Protein AF-A0A7V6ZNG4-F1 (afdb_monomer)

Foldseek 3Di:
DLVLLVVLLVLCVVLQFQDQAKKKWAQDPVGIWIAGSVSDTDDDCLCVQEPARIKMFTAHPLQLVQLQVQAWQAALDLLCLQLPAGTAHEDEPDRDHAWHRDRNGHTMHGDNGSVSNSSSSSVVSVSSVCVVCCVVVHDRDGDDNVSSVVSNVCSVPPVRVVVNVVVVVVVVVVVVVD

Mean predicted aligned error: 5.8 Å

pLDDT: mean 89.31, std 10.24, range [47.84, 98.44]

Sequence (178 aa):
MRSMVEEILKALKNANLLTEGTLVMIKGGFGKEVFNFAGEKVESNLFARIAAPFALFTSGKYSSEYCKMGRAAHAANDDAAMMFGSKVKCLKGKAPKTSCLLFNEGFLVVGRFPGELVAAAILLEKMCKAEILSKKIGKIRRLPAFLCAIERLAYLKIYSKKEKENYDQGRRVAEADN

Radius of gyration: 16.29 Å; Cα contacts (8 Å, |Δi|>4): 311; chains: 1; bounding box: 35×31×54 Å

Structure (mmCIF, N/CA/C/O backbone):
data_AF-A0A7V6ZNG4-F1
#
_entry.id   AF-A0A7V6ZNG4-F1
#
loop_
_atom_site.group_PDB
_atom_site.id
_atom_site.type_symbol
_atom_site.label_atom_id
_atom_site.label_alt_id
_atom_site.label_comp_id
_atom_site.label_asym_id
_atom_site.label_entity_id
_atom_site.label_seq_id
_atom_site.pdbx_PDB_ins_code
_atom_site.Cartn_x
_atom_site.Cartn_y
_atom_site.Cartn_z
_atom_site.occupancy
_atom_site.B_iso_or_equiv
_atom_site.auth_seq_id
_atom_site.auth_comp_id
_atom_site.auth_asym_id
_atom_site.auth_atom_id
_atom_site.pdbx_PDB_model_num
ATOM 1 N N . MET A 1 1 ? -0.229 8.365 20.273 1.00 68.69 1 MET A N 1
ATOM 2 C CA . MET A 1 1 ? -0.863 7.843 19.032 1.00 68.69 1 MET A CA 1
ATOM 3 C C . MET A 1 1 ? -1.367 8.950 18.113 1.00 68.69 1 MET A C 1
ATOM 5 O O . MET A 1 1 ? -1.012 8.911 16.947 1.00 68.69 1 MET A O 1
ATOM 9 N N . ARG A 1 2 ? -2.112 9.950 18.608 1.00 71.38 2 ARG A N 1
ATOM 10 C CA . ARG A 1 2 ? -2.637 11.056 17.781 1.00 71.38 2 ARG A CA 1
ATOM 11 C C . ARG A 1 2 ? -1.553 11.823 17.000 1.00 71.38 2 ARG A C 1
ATOM 13 O O . ARG A 1 2 ? -1.632 11.892 15.782 1.00 71.38 2 ARG A O 1
ATOM 20 N N . SER A 1 3 ? -0.478 12.236 17.677 1.00 83.00 3 SER A N 1
ATOM 21 C CA . SER A 1 3 ? 0.684 12.894 17.046 1.00 83.00 3 SER A CA 1
ATOM 22 C C . SER A 1 3 ? 1.330 12.056 15.922 1.00 83.00 3 SER A C 1
ATOM 24 O O . SER A 1 3 ? 1.665 12.580 14.868 1.00 83.00 3 SER A O 1
ATOM 26 N N . MET A 1 4 ? 1.413 10.731 16.081 1.00 89.00 4 MET A N 1
ATOM 27 C CA . MET A 1 4 ? 1.972 9.837 15.058 1.00 89.00 4 MET A CA 1
ATOM 28 C C . MET A 1 4 ? 1.091 9.738 13.805 1.00 89.00 4 MET A C 1
ATOM 30 O O . MET A 1 4 ? 1.602 9.681 12.688 1.00 89.00 4 MET A O 1
ATOM 34 N N . VAL A 1 5 ? -0.235 9.696 13.975 1.00 93.12 5 VAL A N 1
ATOM 35 C CA . VAL A 1 5 ? -1.172 9.704 12.841 1.00 93.12 5 VAL A CA 1
ATOM 36 C C . VAL A 1 5 ? -1.025 11.014 12.070 1.00 93.12 5 VAL A C 1
ATOM 38 O O . VAL A 1 5 ? -0.899 10.986 10.850 1.00 93.12 5 VAL A O 1
ATOM 41 N N . GLU A 1 6 ? -0.961 12.146 12.769 1.00 93.75 6 GLU A N 1
ATOM 42 C CA . GLU A 1 6 ? -0.774 13.466 12.155 1.00 93.75 6 GLU A CA 1
ATOM 43 C C . GLU A 1 6 ? 0.526 13.554 11.344 1.00 93.75 6 GLU A C 1
ATOM 45 O O . GLU A 1 6 ? 0.518 14.072 10.226 1.00 93.75 6 GLU A O 1
ATOM 50 N N . GLU A 1 7 ? 1.629 12.987 11.842 1.00 94.50 7 GLU A N 1
ATOM 51 C CA . GLU A 1 7 ? 2.893 12.906 11.100 1.00 94.50 7 GLU A CA 1
ATOM 52 C C . GLU A 1 7 ? 2.771 12.079 9.815 1.00 94.50 7 GLU A C 1
ATOM 54 O O . GLU A 1 7 ? 3.223 12.521 8.754 1.00 94.50 7 GLU A O 1
ATOM 59 N N . ILE A 1 8 ? 2.124 10.908 9.882 1.00 96.56 8 ILE A N 1
ATOM 60 C CA . ILE A 1 8 ? 1.863 10.068 8.703 1.00 96.56 8 ILE A CA 1
ATOM 61 C C . ILE A 1 8 ? 1.029 10.850 7.685 1.00 96.56 8 ILE A C 1
ATOM 63 O O . ILE A 1 8 ? 1.401 10.926 6.513 1.00 96.56 8 ILE A O 1
ATOM 67 N N . LEU A 1 9 ? -0.073 11.466 8.118 1.00 97.25 9 LEU A N 1
ATOM 68 C CA . LEU A 1 9 ? -0.968 12.222 7.238 1.00 97.25 9 LEU A CA 1
ATOM 69 C C . LEU A 1 9 ? -0.256 13.427 6.610 1.00 97.25 9 LEU A C 1
ATOM 71 O O . LEU A 1 9 ? -0.382 13.657 5.404 1.00 97.25 9 LEU A O 1
ATOM 75 N N . LYS A 1 10 ? 0.561 14.155 7.380 1.00 97.12 10 LYS A N 1
ATOM 76 C CA . LYS A 1 10 ? 1.389 15.261 6.877 1.00 97.12 10 LYS A CA 1
ATOM 77 C C . LYS A 1 10 ? 2.386 14.781 5.824 1.00 97.12 10 LYS A C 1
ATOM 79 O O . LYS A 1 10 ? 2.520 15.412 4.774 1.00 97.12 10 LYS A O 1
ATOM 84 N N . ALA A 1 11 ? 3.057 13.656 6.062 1.00 96.94 11 ALA A N 1
ATOM 85 C CA . ALA A 1 11 ? 4.005 13.093 5.108 1.00 96.94 11 ALA A CA 1
ATOM 86 C C . ALA A 1 11 ? 3.313 12.632 3.811 1.00 96.94 11 ALA A C 1
ATOM 88 O O . ALA A 1 11 ? 3.813 12.897 2.716 1.00 96.94 11 ALA A O 1
ATOM 89 N N . LEU A 1 12 ? 2.129 12.020 3.914 1.00 97.06 12 LEU A N 1
ATOM 90 C CA . LEU A 1 12 ? 1.313 11.650 2.754 1.00 97.06 12 LEU A CA 1
ATOM 91 C C . LEU A 1 12 ? 0.835 12.872 1.972 1.00 97.06 12 LEU A C 1
ATOM 93 O O . LEU A 1 12 ? 0.873 12.854 0.742 1.00 97.06 12 LEU A O 1
ATOM 97 N N . LYS A 1 13 ? 0.440 13.948 2.659 1.00 97.19 13 LYS A N 1
ATOM 98 C CA . LYS A 1 13 ? 0.066 15.216 2.021 1.00 97.19 13 LYS A CA 1
ATOM 99 C C . LYS A 1 13 ? 1.227 15.778 1.203 1.00 97.19 13 LYS A C 1
ATOM 101 O O . LYS A 1 13 ? 1.049 16.072 0.026 1.00 97.19 13 LYS A O 1
ATOM 106 N N . ASN A 1 14 ? 2.425 15.833 1.785 1.00 96.62 14 ASN A N 1
ATOM 107 C CA . ASN A 1 14 ? 3.634 16.300 1.095 1.00 96.62 14 ASN A CA 1
ATOM 108 C C . ASN A 1 14 ? 4.000 15.422 -0.114 1.00 96.62 14 ASN A C 1
ATOM 110 O O . ASN A 1 14 ? 4.546 15.910 -1.101 1.00 96.62 14 ASN A O 1
ATOM 114 N N . ALA A 1 15 ? 3.678 14.130 -0.054 1.00 94.25 15 ALA A N 1
ATOM 115 C CA . ALA A 1 15 ? 3.876 13.189 -1.149 1.00 94.25 15 ALA A CA 1
ATOM 116 C C . ALA A 1 15 ? 2.748 13.190 -2.202 1.00 94.25 15 ALA A C 1
ATOM 118 O O . ALA A 1 15 ? 2.834 12.424 -3.162 1.00 94.25 15 ALA A O 1
ATOM 119 N N . ASN A 1 16 ? 1.709 14.023 -2.054 1.00 96.25 16 ASN A N 1
ATOM 120 C CA . ASN A 1 16 ? 0.485 14.003 -2.871 1.00 96.25 16 ASN A CA 1
ATOM 121 C C . ASN A 1 16 ? -0.229 12.636 -2.866 1.00 96.25 16 ASN A C 1
ATOM 123 O O . ASN A 1 16 ? -0.728 12.171 -3.891 1.00 96.25 16 ASN A O 1
ATOM 127 N N . LEU A 1 17 ? -0.242 11.980 -1.704 1.00 97.31 17 LEU A N 1
ATOM 128 C CA . LEU A 1 17 ? -0.859 10.672 -1.462 1.00 97.31 17 LEU A CA 1
ATOM 129 C C . LEU A 1 17 ? -1.937 10.698 -0.373 1.00 97.31 17 LEU A C 1
ATOM 131 O O . LEU A 1 17 ? -2.471 9.645 -0.028 1.00 97.31 17 LEU A O 1
ATOM 135 N N . LEU A 1 18 ? -2.249 11.870 0.182 1.00 97.50 18 LEU A N 1
ATOM 136 C CA . LEU A 1 18 ? -3.379 12.046 1.088 1.00 97.50 18 LEU A CA 1
ATOM 137 C C . LEU A 1 18 ? -4.641 12.347 0.270 1.00 97.50 18 LEU A C 1
ATOM 139 O O . LEU A 1 18 ? -4.690 13.346 -0.443 1.00 97.50 18 LEU A O 1
ATOM 143 N N . THR A 1 19 ? -5.645 11.484 0.382 1.00 96.50 19 THR A N 1
ATOM 144 C CA . THR A 1 19 ? -6.940 11.590 -0.310 1.00 96.50 19 THR A CA 1
ATOM 145 C C . THR A 1 19 ? -8.081 11.382 0.676 1.00 96.50 19 THR A C 1
ATOM 147 O O . THR A 1 19 ? -7.860 10.834 1.750 1.00 96.50 19 THR A O 1
ATOM 150 N N . GLU A 1 20 ? -9.309 11.754 0.314 1.00 95.31 20 GLU A N 1
ATOM 151 C CA . GLU A 1 20 ? -10.486 11.539 1.175 1.00 95.31 20 GLU A CA 1
ATOM 152 C C . GLU A 1 20 ? -10.718 10.055 1.512 1.00 95.31 20 GLU A C 1
ATOM 154 O O . GLU A 1 20 ? -11.185 9.719 2.595 1.00 95.31 20 GLU A O 1
ATOM 159 N N . GLY A 1 21 ? -10.324 9.143 0.616 1.00 95.75 21 GLY A N 1
ATOM 160 C CA . GLY A 1 21 ? -10.384 7.699 0.856 1.00 95.75 21 GLY A CA 1
ATOM 161 C C . GLY A 1 21 ? -9.235 7.145 1.706 1.00 95.75 21 GLY A C 1
ATOM 162 O O . GLY A 1 21 ? -9.178 5.936 1.923 1.00 95.75 21 GLY A O 1
ATOM 163 N N . THR A 1 22 ? -8.287 7.975 2.153 1.00 98.12 22 THR A N 1
ATOM 164 C CA . THR A 1 22 ? -7.116 7.507 2.899 1.00 98.12 22 THR A CA 1
ATOM 165 C C . THR A 1 22 ? -7.510 6.968 4.273 1.00 98.12 22 THR A C 1
ATOM 167 O O . THR A 1 22 ? -8.181 7.642 5.052 1.00 98.12 22 THR A O 1
ATOM 170 N N . LEU A 1 23 ? -7.021 5.766 4.591 1.00 98.31 23 LEU A N 1
ATOM 171 C CA . LEU A 1 23 ? -7.177 5.131 5.897 1.00 98.31 23 LEU A CA 1
ATOM 172 C C . LEU A 1 23 ? -5.822 4.673 6.437 1.00 98.31 23 LEU A C 1
ATOM 174 O O . LEU A 1 23 ? -5.084 3.966 5.749 1.00 98.31 23 LEU A O 1
ATOM 178 N N . VAL A 1 24 ? -5.523 5.006 7.688 1.00 98.12 24 VAL A N 1
ATOM 179 C CA . VAL A 1 24 ? -4.314 4.577 8.402 1.00 98.12 24 VAL A CA 1
ATOM 180 C C . VAL A 1 24 ? -4.711 3.606 9.504 1.00 98.12 24 VAL A C 1
ATOM 182 O O . VAL A 1 24 ? -5.533 3.938 10.348 1.00 98.12 24 VAL A O 1
ATOM 185 N N . MET A 1 25 ? -4.116 2.418 9.524 1.00 97.31 25 MET A N 1
ATOM 186 C CA . MET A 1 25 ? -4.276 1.438 10.595 1.00 97.31 25 MET A CA 1
ATOM 187 C C . MET A 1 25 ? -3.030 1.394 11.470 1.00 97.31 25 MET A C 1
ATOM 189 O O . MET A 1 25 ? -1.915 1.248 10.962 1.00 97.31 25 MET A O 1
ATOM 193 N N . ILE A 1 26 ? -3.244 1.458 12.781 1.00 95.88 26 ILE A N 1
ATOM 194 C CA . ILE A 1 26 ? -2.223 1.267 13.809 1.00 95.88 26 ILE A CA 1
ATOM 195 C C . ILE A 1 26 ? -2.662 0.108 14.703 1.00 95.88 26 ILE A C 1
ATOM 197 O O . ILE A 1 26 ? -3.775 0.087 15.230 1.00 95.88 26 ILE A O 1
ATOM 201 N N . LYS A 1 27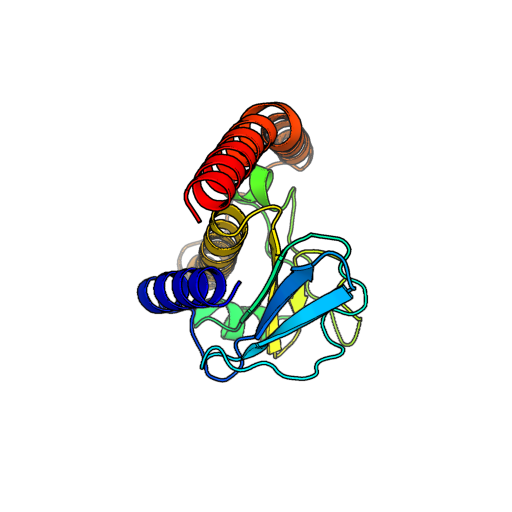 ? -1.781 -0.870 14.892 1.00 92.88 27 LYS A N 1
ATOM 202 C CA . LYS A 1 27 ? -1.972 -1.967 15.837 1.00 92.88 27 LYS A CA 1
ATOM 203 C C . LYS A 1 27 ? -1.396 -1.567 17.196 1.00 92.88 27 LYS A C 1
ATOM 205 O O . LYS A 1 27 ? -0.182 -1.433 17.341 1.00 92.88 27 LYS A O 1
ATOM 210 N N . GLY A 1 28 ? -2.270 -1.400 18.182 1.00 83.19 28 GLY A N 1
ATOM 211 C CA . GLY A 1 28 ? -1.915 -1.182 19.584 1.00 83.19 28 GLY A CA 1
ATOM 212 C C . GLY A 1 28 ? -1.994 -2.468 20.415 1.00 83.19 28 GLY A C 1
ATOM 213 O O . GLY A 1 28 ? -2.226 -3.557 19.887 1.00 83.19 28 GLY A O 1
ATOM 214 N N . GLY A 1 29 ? -1.834 -2.336 21.736 1.00 74.44 29 GLY A N 1
ATOM 215 C CA . GLY A 1 29 ? -1.924 -3.461 22.680 1.00 74.44 29 GLY A CA 1
ATOM 216 C C . GLY A 1 29 ? -3.314 -4.109 22.760 1.00 74.44 29 GLY A C 1
ATOM 217 O O . GLY A 1 29 ? -3.412 -5.304 23.009 1.00 74.44 29 GLY A O 1
ATOM 218 N N . PHE A 1 30 ? -4.375 -3.346 22.476 1.00 74.81 30 PHE A N 1
ATOM 219 C CA . PHE A 1 30 ? -5.773 -3.784 22.609 1.00 74.81 30 PHE A CA 1
ATOM 220 C C . PHE A 1 30 ? -6.478 -4.063 21.272 1.00 74.81 30 PHE A C 1
ATOM 222 O O . PHE A 1 30 ? -7.680 -4.306 21.250 1.00 74.81 30 PHE A O 1
ATOM 229 N N . GLY A 1 31 ? -5.760 -4.030 20.142 1.00 87.25 31 GLY A N 1
ATOM 230 C CA . GLY A 1 31 ? -6.348 -4.288 18.826 1.00 87.25 31 GLY A CA 1
ATOM 231 C C . GLY A 1 31 ? -5.834 -3.361 17.731 1.00 87.25 31 GLY A C 1
ATOM 232 O O . GLY A 1 31 ? -4.702 -2.880 17.780 1.00 87.25 31 GLY A O 1
ATOM 233 N N . LYS A 1 32 ? -6.661 -3.151 16.706 1.00 93.94 32 LYS A N 1
ATOM 234 C CA . LYS A 1 32 ? -6.364 -2.272 15.569 1.00 93.94 32 LYS A CA 1
ATOM 235 C C . LYS A 1 32 ? -7.241 -1.038 15.649 1.00 93.94 32 LYS A C 1
ATOM 237 O O . LYS A 1 32 ? -8.454 -1.158 15.782 1.00 93.94 32 LYS A O 1
ATOM 242 N N . GLU A 1 33 ? -6.625 0.120 15.511 1.00 95.69 33 GLU A N 1
ATOM 243 C CA . GLU A 1 33 ? -7.313 1.395 15.379 1.00 95.69 33 GLU A CA 1
ATOM 244 C C . GLU A 1 33 ? -7.133 1.900 13.953 1.00 95.69 33 GLU A C 1
ATOM 246 O O . GLU A 1 33 ? -6.049 1.768 13.380 1.00 95.69 33 GLU A O 1
ATOM 251 N N . VAL A 1 34 ? -8.203 2.437 13.371 1.00 97.12 34 VAL A N 1
ATOM 252 C CA . VAL A 1 34 ? -8.201 2.968 12.008 1.00 97.12 34 VAL A CA 1
ATOM 253 C C . VAL A 1 34 ? -8.555 4.444 12.062 1.00 97.12 34 VAL A C 1
ATOM 255 O O . VAL A 1 34 ? -9.482 4.831 12.768 1.00 97.12 34 VAL A O 1
ATOM 258 N N . PHE A 1 35 ? -7.811 5.251 11.316 1.00 97.69 35 PHE A N 1
ATOM 259 C CA . PHE A 1 35 ? -7.975 6.695 11.231 1.00 97.69 35 PHE A CA 1
ATOM 260 C C . PHE A 1 35 ? -8.214 7.110 9.781 1.00 97.69 35 PHE A C 1
ATOM 262 O O . PHE A 1 35 ? -7.584 6.557 8.876 1.00 97.69 35 PHE A O 1
ATOM 269 N N . ASN A 1 36 ? -9.116 8.062 9.557 1.00 97.81 36 ASN A N 1
ATOM 270 C CA . ASN A 1 36 ? -9.375 8.633 8.236 1.00 97.81 36 ASN A CA 1
ATOM 271 C C . ASN A 1 36 ? -8.346 9.722 7.870 1.00 97.81 36 ASN A C 1
ATOM 273 O O . ASN A 1 36 ? -7.424 10.031 8.630 1.00 97.81 36 ASN A O 1
ATOM 277 N N . PHE A 1 37 ? -8.515 10.328 6.696 1.00 96.69 37 PHE A N 1
ATOM 278 C CA . PHE A 1 37 ? -7.661 11.406 6.191 1.00 96.69 37 PHE A CA 1
ATOM 279 C C . PHE A 1 37 ? -7.651 12.678 7.060 1.00 96.69 37 PHE A C 1
ATOM 281 O O . PHE A 1 37 ? -6.711 13.466 6.957 1.00 96.69 37 PHE A O 1
ATOM 288 N N . ALA A 1 38 ? -8.671 12.874 7.904 1.00 96.25 38 ALA A N 1
ATOM 289 C CA . ALA A 1 38 ? -8.771 13.967 8.871 1.00 96.25 38 ALA A CA 1
ATOM 290 C C . ALA A 1 38 ? -8.136 13.619 10.234 1.00 96.25 38 ALA A C 1
ATOM 292 O O . ALA A 1 38 ? -8.083 14.462 11.126 1.00 96.25 38 ALA A O 1
ATOM 293 N N . GLY A 1 39 ? -7.628 12.392 10.406 1.00 95.69 39 GLY A N 1
ATOM 294 C CA . GLY A 1 39 ? -7.051 11.916 11.665 1.00 95.69 39 GLY A CA 1
ATOM 295 C C . GLY A 1 39 ? -8.091 11.471 12.696 1.00 95.69 39 GLY A C 1
ATOM 296 O O . GLY A 1 39 ? -7.752 11.259 13.860 1.00 95.69 39 GLY A O 1
ATOM 297 N N . GLU A 1 40 ? -9.348 11.308 12.289 1.00 96.06 40 GLU A N 1
ATOM 298 C CA . GLU A 1 40 ? -10.438 10.857 13.151 1.00 96.06 40 GLU A CA 1
ATOM 299 C C . GLU A 1 40 ? -10.515 9.334 13.154 1.00 96.06 40 GLU A C 1
ATOM 301 O O . GLU A 1 40 ? -10.304 8.685 12.127 1.00 96.06 40 GLU A O 1
ATOM 306 N N . LYS A 1 41 ? -10.840 8.753 14.311 1.00 95.94 41 LYS A N 1
ATOM 307 C CA . LYS A 1 41 ? -11.003 7.305 14.444 1.00 95.94 41 LYS A CA 1
ATOM 308 C C . LYS A 1 41 ? -12.280 6.856 13.731 1.00 95.94 41 LYS A C 1
ATOM 310 O O . LYS A 1 41 ? -13.345 7.418 13.963 1.00 95.94 41 LYS A O 1
ATOM 315 N N . VAL A 1 42 ? -12.171 5.822 12.904 1.00 97.06 42 VAL A N 1
ATOM 316 C CA . VAL A 1 42 ? -13.273 5.268 12.106 1.00 97.06 42 VAL A CA 1
ATOM 317 C C . VAL A 1 42 ? -13.296 3.744 12.182 1.00 97.06 42 VAL A C 1
ATOM 319 O O . VAL A 1 42 ? -12.286 3.103 12.481 1.00 97.06 42 VAL A O 1
ATOM 322 N N . GLU A 1 43 ? -14.444 3.145 11.880 1.00 95.94 43 GLU A N 1
ATOM 323 C CA . GLU A 1 43 ? -14.561 1.695 11.735 1.00 95.94 43 GLU A CA 1
ATOM 324 C C . GLU A 1 43 ? -14.227 1.260 10.305 1.00 95.94 43 GLU A C 1
ATOM 326 O O . GLU A 1 43 ? -14.656 1.869 9.326 1.00 95.94 43 GLU A O 1
ATOM 331 N N . SER A 1 44 ? -13.445 0.187 10.162 1.00 95.00 44 SER A N 1
ATOM 332 C CA . SER A 1 44 ? -13.160 -0.403 8.854 1.00 95.00 44 SER A CA 1
ATOM 333 C C . SER A 1 44 ? -12.714 -1.857 8.966 1.00 95.00 44 SER A C 1
ATOM 335 O O . SER A 1 44 ? -11.778 -2.191 9.694 1.00 95.00 44 SER A O 1
ATOM 337 N N . ASN A 1 45 ? -13.323 -2.721 8.152 1.00 94.44 45 ASN A N 1
ATOM 338 C CA . ASN A 1 45 ? -12.944 -4.132 8.037 1.00 94.44 45 ASN A CA 1
ATOM 339 C C . ASN A 1 45 ? -11.796 -4.378 7.046 1.00 94.44 45 ASN A C 1
ATOM 341 O O . ASN A 1 45 ? -11.292 -5.502 6.954 1.00 94.44 45 ASN A O 1
ATOM 345 N N . LEU A 1 46 ? -11.338 -3.345 6.329 1.00 96.00 46 LEU A N 1
ATOM 346 C CA . LEU A 1 46 ? -10.294 -3.467 5.307 1.00 96.00 46 LEU A CA 1
ATOM 347 C C . LEU A 1 46 ? -9.012 -4.101 5.867 1.00 96.00 46 LEU A C 1
ATOM 349 O O . LEU A 1 46 ? -8.383 -4.946 5.229 1.00 96.00 46 LEU A O 1
ATOM 353 N N . PHE A 1 47 ? -8.654 -3.738 7.099 1.00 96.62 47 PHE A N 1
ATOM 354 C CA . PHE A 1 47 ? -7.414 -4.161 7.745 1.00 96.62 47 PHE A CA 1
ATOM 355 C C . PHE A 1 47 ? -7.556 -5.427 8.598 1.00 96.62 47 PHE A C 1
ATOM 357 O O . PHE A 1 47 ? -6.591 -5.828 9.259 1.00 96.62 47 PHE 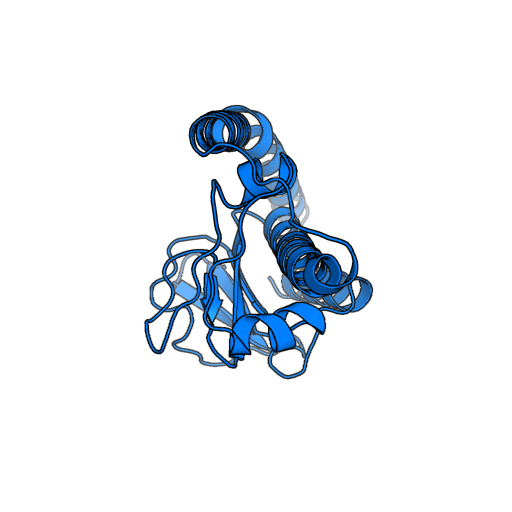A O 1
ATOM 364 N N . ALA A 1 48 ? -8.718 -6.091 8.592 1.00 94.31 48 ALA A N 1
ATOM 365 C CA . ALA A 1 48 ? -9.025 -7.204 9.495 1.00 94.31 48 ALA A CA 1
ATOM 366 C C . ALA A 1 48 ? -7.964 -8.319 9.458 1.00 94.31 48 ALA A C 1
ATOM 368 O O . ALA A 1 48 ? -7.557 -8.829 10.502 1.00 94.31 48 ALA A O 1
ATOM 369 N N . ARG A 1 49 ? -7.417 -8.630 8.274 1.00 95.88 49 ARG A N 1
ATOM 370 C CA . ARG A 1 49 ? -6.430 -9.711 8.078 1.00 95.88 49 ARG A CA 1
ATOM 371 C C . ARG A 1 49 ? -4.968 -9.258 8.069 1.00 95.88 49 ARG A C 1
ATOM 373 O O . ARG A 1 49 ? -4.084 -10.090 7.873 1.00 95.88 49 ARG A O 1
ATOM 380 N N . ILE A 1 50 ? -4.697 -7.970 8.274 1.00 96.44 50 ILE A N 1
ATOM 381 C CA . ILE A 1 50 ? -3.328 -7.447 8.31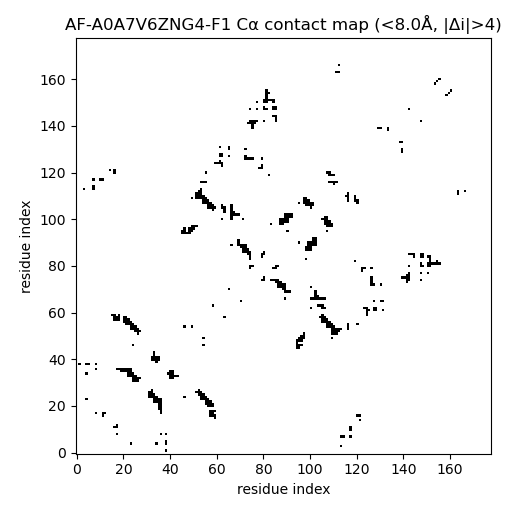3 1.00 96.44 50 ILE A CA 1
ATOM 382 C C . ILE A 1 50 ? -2.669 -7.800 9.648 1.00 96.44 50 ILE A C 1
ATOM 384 O O . ILE A 1 50 ? -3.197 -7.476 10.708 1.00 96.44 50 ILE A O 1
ATOM 388 N N . ALA A 1 51 ? -1.514 -8.462 9.610 1.00 94.38 51 ALA A N 1
ATOM 389 C CA . ALA A 1 51 ? -0.762 -8.806 10.820 1.00 94.38 51 ALA A CA 1
ATOM 390 C C . ALA A 1 51 ? 0.240 -7.718 11.248 1.00 94.38 51 ALA A C 1
ATOM 392 O O . ALA A 1 51 ? 0.607 -7.659 12.423 1.00 94.38 51 ALA A O 1
ATOM 393 N N . ALA A 1 52 ? 0.678 -6.888 10.294 1.00 94.62 52 ALA A N 1
ATOM 394 C CA . ALA A 1 52 ? 1.692 -5.861 10.496 1.00 94.62 52 ALA A CA 1
ATOM 395 C C . ALA A 1 52 ? 1.241 -4.776 11.495 1.00 94.62 52 ALA A C 1
ATOM 397 O O . ALA A 1 52 ? 0.036 -4.540 11.617 1.00 94.62 52 ALA A O 1
ATOM 398 N N . PRO A 1 53 ? 2.186 -4.107 12.185 1.00 94.81 53 PRO A N 1
ATOM 399 C CA . PRO A 1 53 ? 1.861 -3.050 13.138 1.00 94.81 53 PRO A CA 1
ATOM 400 C C . PRO A 1 53 ? 1.197 -1.826 12.504 1.00 94.81 53 PRO A C 1
ATOM 402 O O . PRO A 1 53 ? 0.357 -1.200 13.138 1.00 94.81 53 PRO A O 1
ATOM 405 N N . PHE A 1 54 ? 1.546 -1.508 11.257 1.00 97.06 54 PHE A N 1
ATOM 406 C CA . PHE A 1 54 ? 0.986 -0.378 10.529 1.00 97.06 54 PHE A CA 1
ATOM 407 C C . PHE A 1 54 ? 0.471 -0.817 9.164 1.00 97.06 54 PHE A C 1
ATOM 409 O O . PHE A 1 54 ? 1.073 -1.669 8.499 1.00 97.06 54 PHE A O 1
ATOM 416 N N . ALA A 1 55 ? -0.620 -0.203 8.719 1.00 98.25 55 ALA A N 1
ATOM 417 C CA . ALA A 1 55 ? -1.054 -0.273 7.333 1.00 98.25 55 ALA A CA 1
ATOM 418 C C . ALA A 1 55 ? -1.672 1.041 6.875 1.00 98.25 55 ALA A C 1
ATOM 420 O O . ALA A 1 55 ? -2.138 1.842 7.676 1.00 98.25 55 ALA A O 1
ATOM 421 N N . LEU A 1 56 ? -1.670 1.245 5.570 1.00 98.44 56 LEU A N 1
ATOM 422 C CA . LEU A 1 56 ? -2.205 2.426 4.921 1.00 98.44 56 LEU A CA 1
ATOM 423 C C . LEU A 1 56 ? -2.958 1.965 3.690 1.00 98.44 56 LEU A C 1
ATOM 425 O O . LEU A 1 56 ? -2.398 1.230 2.878 1.00 98.44 56 LEU A O 1
ATOM 429 N N . PHE A 1 57 ? -4.186 2.432 3.541 1.00 98.44 57 PHE A N 1
ATOM 430 C CA . PHE A 1 57 ? -4.900 2.422 2.279 1.00 98.44 57 PHE A CA 1
ATOM 431 C C . PHE A 1 57 ? -4.960 3.845 1.734 1.00 98.44 57 PHE A C 1
ATOM 433 O O . PHE A 1 57 ? -5.288 4.776 2.467 1.00 98.44 57 PHE A O 1
ATOM 440 N N . THR A 1 58 ? -4.615 4.018 0.462 1.00 98.12 58 THR A N 1
ATOM 441 C CA . THR A 1 58 ? -4.768 5.292 -0.240 1.00 98.12 58 THR A CA 1
ATOM 442 C C . THR A 1 58 ? -4.817 5.079 -1.754 1.00 98.12 58 THR A C 1
ATOM 444 O O . THR A 1 58 ? -4.599 3.971 -2.254 1.00 98.12 58 THR A O 1
ATOM 447 N N . SER A 1 59 ? -5.096 6.147 -2.495 1.00 96.50 59 SER A N 1
ATOM 448 C CA . SER A 1 59 ? -5.133 6.146 -3.952 1.00 96.50 59 SER A CA 1
ATOM 449 C C . SER A 1 59 ? -4.376 7.363 -4.489 1.00 96.50 59 SER A C 1
ATOM 451 O O . SER A 1 59 ? -4.727 8.506 -4.228 1.00 96.50 59 SER A O 1
ATOM 453 N N . GLY A 1 60 ? -3.275 7.125 -5.199 1.00 95.56 60 GLY A N 1
ATOM 454 C CA . GLY A 1 60 ? -2.533 8.173 -5.899 1.00 95.56 60 GLY A CA 1
ATOM 455 C C . GLY A 1 60 ? -3.010 8.324 -7.342 1.00 95.56 60 GLY A C 1
ATOM 456 O O . GLY A 1 60 ? -3.829 7.541 -7.829 1.00 95.56 60 GLY A O 1
ATOM 457 N N . LYS A 1 61 ? -2.465 9.303 -8.068 1.00 95.81 61 LYS A N 1
ATOM 458 C CA . LYS A 1 61 ? -2.804 9.542 -9.481 1.00 95.81 61 LYS A CA 1
ATOM 459 C C . LYS A 1 61 ? -2.534 8.306 -10.346 1.00 95.81 61 LYS A C 1
ATOM 461 O O . LYS A 1 61 ? -3.398 7.882 -11.111 1.00 95.81 61 LYS A O 1
ATOM 466 N N . TYR A 1 62 ? -1.335 7.740 -10.243 1.00 96.62 62 TYR A N 1
ATOM 467 C CA . TYR A 1 62 ? -0.886 6.650 -11.106 1.00 96.62 62 TYR A CA 1
ATOM 468 C C . TYR A 1 62 ? -1.385 5.297 -10.623 1.00 96.62 62 TYR A C 1
ATOM 470 O O . TYR A 1 62 ? -1.751 4.464 -11.449 1.00 96.62 62 TYR A O 1
ATOM 478 N N . SER A 1 63 ? -1.433 5.061 -9.312 1.00 96.31 63 SER A N 1
ATOM 479 C CA . SER A 1 63 ? -2.017 3.826 -8.781 1.00 96.31 63 SER A CA 1
ATOM 480 C C . SER A 1 63 ? -3.509 3.708 -9.092 1.00 96.31 63 SER A C 1
ATOM 482 O O . SER A 1 63 ? -3.940 2.634 -9.505 1.00 96.31 63 SER A O 1
ATOM 484 N N . SER A 1 64 ? -4.280 4.797 -9.018 1.00 94.94 64 SER A N 1
ATOM 485 C CA . SER A 1 64 ? -5.699 4.801 -9.416 1.00 94.94 64 SER A CA 1
ATOM 486 C C . SER A 1 64 ? -5.904 4.401 -10.878 1.00 94.94 64 SER A C 1
ATOM 488 O O . SER A 1 64 ? -6.839 3.671 -11.207 1.00 94.94 64 SER A O 1
ATOM 490 N N . GLU A 1 65 ? -5.027 4.853 -11.776 1.00 95.25 65 GLU A N 1
ATOM 491 C CA . GLU A 1 65 ? -5.063 4.455 -13.186 1.00 95.25 65 GLU A CA 1
ATOM 492 C C . GLU A 1 65 ? -4.606 3.001 -13.371 1.00 95.25 65 GLU A C 1
ATOM 494 O O . GLU A 1 65 ? -5.257 2.210 -14.056 1.00 95.25 65 GLU A O 1
ATOM 499 N N . TYR A 1 66 ? -3.503 2.624 -12.727 1.00 95.56 66 TYR A N 1
ATOM 500 C CA . TYR A 1 66 ? -2.885 1.314 -12.889 1.00 95.56 66 TYR A CA 1
ATOM 501 C C . TYR A 1 66 ? -3.754 0.177 -12.337 1.00 95.56 66 TYR A C 1
ATOM 503 O O . TYR A 1 66 ? -3.870 -0.877 -12.970 1.00 95.56 66 TYR A O 1
ATOM 511 N N . CYS A 1 67 ? -4.433 0.387 -11.206 1.00 94.81 67 CYS A N 1
ATOM 512 C CA . CYS A 1 67 ? -5.304 -0.614 -10.590 1.00 94.81 67 CYS A CA 1
ATOM 513 C C . CYS A 1 67 ? -6.463 -1.041 -11.494 1.00 94.81 67 CYS A C 1
ATOM 515 O O . CYS A 1 67 ? -6.867 -2.202 -11.433 1.00 94.81 67 CYS A O 1
ATOM 517 N N . LYS A 1 68 ? -6.937 -0.169 -12.396 1.00 95.19 68 LYS A N 1
ATOM 518 C CA . LYS A 1 68 ? -7.976 -0.497 -13.393 1.00 95.19 68 LYS A CA 1
ATOM 519 C C . LYS A 1 68 ? -7.527 -1.566 -14.387 1.00 95.19 68 LYS A C 1
ATOM 521 O O . LYS A 1 68 ? -8.346 -2.261 -14.980 1.00 95.19 68 LYS A O 1
ATOM 526 N N . MET A 1 69 ? -6.218 -1.750 -14.555 1.00 94.25 69 MET A N 1
ATOM 527 C CA . MET A 1 69 ? -5.675 -2.800 -15.415 1.00 94.25 69 MET A CA 1
ATOM 528 C C . MET A 1 69 ? -5.748 -4.190 -14.770 1.00 94.25 69 MET A C 1
ATOM 530 O O . MET A 1 69 ? -5.583 -5.193 -15.466 1.00 94.25 69 MET A O 1
ATOM 534 N N . GLY A 1 70 ? -5.937 -4.276 -13.447 1.00 93.06 70 GLY A N 1
ATOM 535 C CA . GLY A 1 70 ? -5.970 -5.545 -12.716 1.00 93.06 70 GLY A CA 1
ATOM 536 C C . GLY A 1 70 ? -4.662 -6.339 -12.770 1.00 93.06 70 GLY A C 1
ATOM 537 O O . GLY A 1 70 ? -4.692 -7.567 -12.679 1.00 93.06 70 GLY A O 1
ATOM 538 N N . ARG A 1 71 ? -3.520 -5.662 -12.957 1.00 93.88 71 ARG A N 1
ATOM 539 C CA . ARG A 1 71 ? -2.188 -6.277 -13.086 1.00 93.88 71 ARG A CA 1
ATOM 540 C C . ARG A 1 71 ? -1.343 -6.047 -11.837 1.00 93.88 71 ARG A C 1
ATOM 542 O O . ARG A 1 71 ? -1.547 -5.091 -11.101 1.00 93.88 71 ARG A O 1
ATOM 549 N N . ALA A 1 72 ? -0.391 -6.945 -11.603 1.00 95.31 72 ALA A N 1
ATOM 550 C CA . ALA A 1 72 ? 0.604 -6.773 -10.551 1.00 95.31 72 ALA A CA 1
ATOM 551 C C . ALA A 1 72 ? 1.680 -5.765 -10.984 1.00 95.31 72 ALA A C 1
ATOM 553 O O . ALA A 1 72 ? 2.147 -5.845 -12.119 1.00 95.31 72 ALA A O 1
ATOM 554 N N . ALA A 1 73 ? 2.113 -4.896 -10.070 1.00 94.31 73 ALA A N 1
ATOM 555 C CA . ALA A 1 73 ? 3.263 -4.021 -10.285 1.00 94.31 73 ALA A CA 1
ATOM 556 C C . ALA A 1 73 ? 4.553 -4.786 -9.963 1.00 94.31 73 ALA A C 1
ATOM 558 O O . ALA A 1 73 ? 4.665 -5.381 -8.888 1.00 94.31 73 ALA A O 1
ATOM 559 N N . HIS A 1 74 ? 5.516 -4.804 -10.882 1.00 92.88 74 HIS A N 1
ATOM 5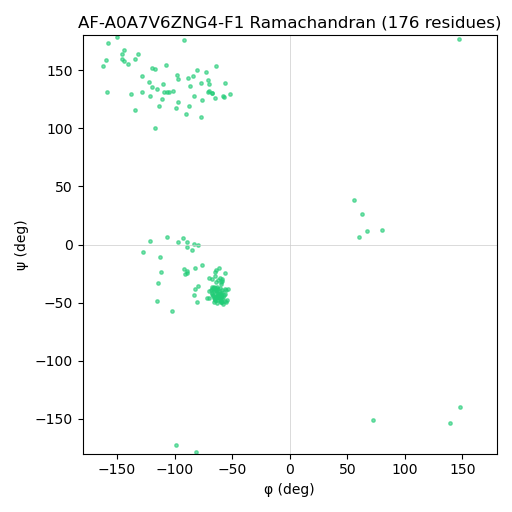60 C CA . HIS A 1 74 ? 6.766 -5.546 -10.711 1.00 92.88 74 HIS A CA 1
ATOM 561 C C . HIS A 1 74 ? 7.897 -4.644 -10.222 1.00 92.88 74 HIS A C 1
ATOM 563 O O . HIS A 1 74 ? 7.981 -3.481 -10.610 1.00 92.88 74 HIS A O 1
ATOM 569 N N . ALA A 1 75 ? 8.787 -5.195 -9.396 1.00 90.06 75 ALA A N 1
ATOM 570 C CA . ALA A 1 75 ? 9.998 -4.489 -9.002 1.00 90.06 75 ALA A CA 1
ATOM 571 C C . ALA A 1 75 ? 10.908 -4.271 -10.223 1.00 90.06 75 ALA A C 1
ATOM 573 O O . ALA A 1 75 ? 11.243 -5.208 -10.956 1.00 90.06 75 ALA A O 1
ATOM 574 N N . ALA A 1 76 ? 11.288 -3.014 -10.435 1.00 87.94 76 ALA A N 1
ATOM 575 C CA . ALA A 1 76 ? 12.213 -2.593 -11.486 1.00 87.94 76 ALA A CA 1
ATOM 576 C C . ALA A 1 76 ? 13.544 -2.068 -10.923 1.00 87.94 76 ALA A C 1
ATOM 578 O O . ALA A 1 76 ? 14.481 -1.860 -11.684 1.00 87.94 76 ALA A O 1
ATOM 579 N N . ASN A 1 77 ? 13.619 -1.854 -9.607 1.00 87.50 77 ASN A N 1
ATOM 580 C CA . ASN A 1 77 ? 14.793 -1.383 -8.884 1.00 87.50 77 ASN A CA 1
ATOM 581 C C . ASN A 1 77 ? 14.889 -2.054 -7.507 1.00 87.50 77 ASN A C 1
ATOM 583 O O . ASN A 1 77 ? 13.936 -2.697 -7.045 1.00 87.50 77 ASN A O 1
ATOM 587 N N . ASP A 1 78 ? 16.047 -1.894 -6.875 1.00 86.94 78 ASP A N 1
ATOM 588 C CA . ASP A 1 78 ? 16.384 -2.590 -5.636 1.00 86.94 78 ASP A CA 1
ATOM 589 C C . ASP A 1 78 ? 15.495 -2.126 -4.478 1.00 86.94 78 ASP A C 1
ATOM 591 O O . ASP A 1 78 ? 14.991 -2.964 -3.737 1.00 86.94 78 ASP A O 1
ATOM 595 N N . ASP A 1 79 ? 15.147 -0.836 -4.407 1.00 88.12 79 ASP A N 1
ATOM 596 C CA . ASP A 1 79 ? 14.203 -0.310 -3.409 1.00 88.12 79 ASP A CA 1
ATOM 597 C C . ASP A 1 79 ? 12.864 -1.065 -3.430 1.00 88.12 79 ASP A C 1
ATOM 599 O O . ASP A 1 79 ? 12.345 -1.490 -2.392 1.00 88.12 79 ASP A O 1
ATOM 603 N N . ALA A 1 80 ? 12.282 -1.264 -4.621 1.00 89.50 80 ALA A N 1
ATOM 604 C CA . ALA A 1 80 ? 11.019 -1.984 -4.771 1.00 89.50 80 ALA A CA 1
ATOM 605 C C . ALA A 1 80 ? 11.169 -3.458 -4.389 1.00 89.50 80 ALA A C 1
ATOM 607 O O . ALA A 1 80 ? 10.264 -4.032 -3.777 1.00 89.50 80 ALA A O 1
ATOM 608 N N . ALA A 1 81 ? 12.310 -4.064 -4.712 1.00 89.56 81 ALA A N 1
ATOM 609 C CA . ALA A 1 81 ? 12.614 -5.432 -4.326 1.00 89.56 81 ALA A CA 1
ATOM 610 C C . ALA A 1 81 ? 12.762 -5.587 -2.803 1.00 89.56 81 ALA A C 1
ATOM 612 O O . ALA A 1 81 ? 12.143 -6.475 -2.209 1.00 89.56 81 ALA A O 1
ATOM 613 N N . MET A 1 82 ? 13.500 -4.691 -2.152 1.00 87.94 82 MET A N 1
ATOM 614 C CA . MET A 1 82 ? 13.647 -4.636 -0.699 1.00 87.94 82 MET A CA 1
ATOM 615 C C . MET A 1 82 ? 12.286 -4.456 -0.012 1.00 87.94 82 MET A C 1
ATOM 617 O O . MET A 1 82 ? 11.937 -5.211 0.900 1.00 87.94 82 MET A O 1
ATOM 621 N N . MET A 1 83 ? 11.465 -3.522 -0.497 1.00 91.31 83 MET A N 1
ATOM 622 C CA . MET A 1 83 ? 10.198 -3.152 0.142 1.00 91.31 83 MET A CA 1
ATOM 623 C C . MET A 1 83 ? 9.049 -4.127 -0.143 1.00 91.31 83 MET A C 1
ATOM 625 O O . MET A 1 83 ? 8.235 -4.425 0.738 1.00 91.31 83 MET A O 1
ATOM 629 N N . PHE A 1 84 ? 8.977 -4.698 -1.349 1.00 93.31 84 PHE A N 1
ATOM 630 C CA . PHE A 1 84 ? 7.826 -5.492 -1.814 1.00 93.31 84 PHE A CA 1
ATOM 631 C C . PHE A 1 84 ? 8.169 -6.886 -2.347 1.00 93.31 84 PHE A C 1
ATOM 633 O O . PHE A 1 84 ? 7.266 -7.684 -2.606 1.00 93.31 84 PHE A O 1
ATOM 640 N N . GLY A 1 85 ? 9.451 -7.216 -2.478 1.00 91.62 85 GLY A N 1
ATOM 641 C CA . GLY A 1 85 ? 9.886 -8.415 -3.184 1.00 91.62 85 GLY A CA 1
ATOM 642 C C . GLY A 1 85 ? 9.689 -8.262 -4.691 1.00 91.62 85 GLY A C 1
ATOM 643 O O . GLY A 1 85 ? 9.717 -7.166 -5.237 1.00 91.62 85 GLY A O 1
ATOM 644 N N . SER A 1 86 ? 9.470 -9.372 -5.395 1.00 90.38 86 SER A N 1
ATOM 645 C CA . SER A 1 86 ? 9.437 -9.361 -6.865 1.00 90.38 86 SER A CA 1
ATOM 646 C C . SER A 1 86 ? 8.256 -8.597 -7.476 1.00 90.38 86 SER A C 1
ATOM 648 O O . SER A 1 86 ? 8.360 -8.094 -8.599 1.00 90.38 86 SER A O 1
ATOM 650 N N . LYS A 1 87 ? 7.111 -8.539 -6.782 1.00 94.19 87 LYS A N 1
ATOM 651 C CA . LYS A 1 87 ? 5.902 -7.858 -7.264 1.00 94.19 87 LYS A CA 1
ATOM 652 C C . LYS A 1 87 ? 4.892 -7.561 -6.160 1.00 94.19 87 LYS A C 1
ATOM 654 O O . LYS A 1 87 ? 4.732 -8.343 -5.224 1.00 94.19 87 LYS A O 1
ATOM 659 N N . VAL A 1 88 ? 4.090 -6.525 -6.384 1.00 97.00 88 VAL A N 1
ATOM 660 C CA . VAL A 1 88 ? 2.876 -6.208 -5.626 1.00 97.00 88 VAL A CA 1
ATOM 661 C C . VAL A 1 88 ? 1.659 -6.707 -6.402 1.00 97.00 88 VAL A C 1
ATOM 663 O O . VAL A 1 88 ? 1.399 -6.283 -7.527 1.00 97.00 88 VAL A O 1
ATOM 666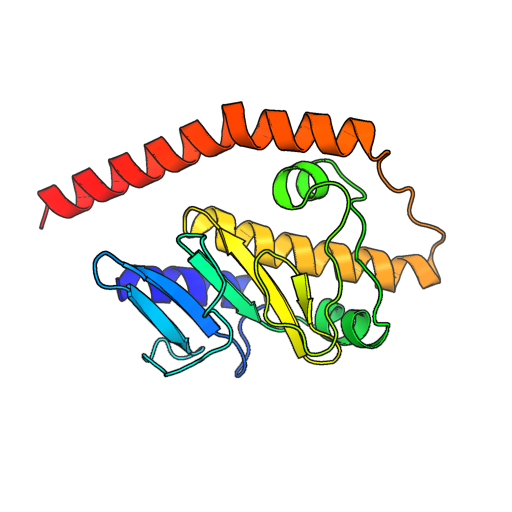 N N . LYS A 1 89 ? 0.914 -7.654 -5.821 1.00 97.06 89 LYS A N 1
ATOM 667 C CA . LYS A 1 89 ? -0.263 -8.263 -6.467 1.00 97.06 89 LYS A CA 1
ATOM 668 C C . LYS A 1 89 ? -1.439 -7.286 -6.500 1.00 97.06 89 LYS A C 1
ATOM 670 O O . LYS A 1 89 ? -1.619 -6.530 -5.554 1.00 97.06 89 LYS A O 1
ATOM 675 N N . CYS A 1 90 ? -2.275 -7.382 -7.534 1.00 97.62 90 CYS A N 1
ATOM 676 C CA . CYS A 1 90 ? -3.587 -6.738 -7.574 1.00 97.62 90 CYS A CA 1
ATOM 677 C C . CYS A 1 90 ? -4.676 -7.731 -7.157 1.00 97.62 90 CYS A C 1
ATOM 679 O O . CYS A 1 90 ? -4.785 -8.817 -7.735 1.00 97.62 90 CYS A O 1
ATOM 681 N N . LEU A 1 91 ? -5.435 -7.389 -6.118 1.00 97.00 91 LEU A N 1
ATOM 682 C CA . LEU A 1 91 ? -6.530 -8.196 -5.591 1.00 97.00 91 LEU A CA 1
ATOM 683 C C . LEU A 1 91 ? -7.866 -7.714 -6.164 1.00 97.00 91 LEU A C 1
ATOM 685 O O . LEU A 1 91 ? -8.091 -6.517 -6.315 1.00 97.00 91 LEU A O 1
ATOM 689 N N . LYS A 1 92 ? -8.758 -8.669 -6.445 1.00 94.56 92 LYS A N 1
ATOM 690 C CA . LYS A 1 92 ? -10.137 -8.431 -6.888 1.00 94.56 92 LYS A CA 1
ATOM 691 C C . LYS A 1 92 ? -11.085 -8.996 -5.829 1.00 94.56 92 LYS A C 1
ATOM 693 O O . LYS A 1 92 ? -11.214 -10.215 -5.736 1.00 94.56 92 LYS A O 1
ATOM 698 N N . GLY A 1 93 ? -11.638 -8.133 -4.974 1.00 86.50 93 GLY A N 1
ATOM 699 C CA . GLY A 1 93 ? -12.606 -8.506 -3.929 1.00 86.50 93 GLY A CA 1
ATOM 700 C C . GLY A 1 93 ? -12.072 -9.390 -2.790 1.00 86.50 93 GLY A C 1
ATOM 701 O O . GLY A 1 93 ? -12.853 -9.936 -2.018 1.00 86.50 93 GLY A O 1
ATOM 702 N N . LYS A 1 94 ? -10.750 -9.581 -2.672 1.00 88.75 94 LYS A N 1
ATOM 703 C CA . LYS A 1 94 ? -10.142 -10.380 -1.593 1.00 88.75 94 LYS A CA 1
ATOM 704 C C . LYS A 1 94 ? -9.577 -9.474 -0.510 1.00 88.75 94 LYS A C 1
ATOM 706 O O . LYS A 1 94 ? -8.781 -8.591 -0.812 1.00 88.75 94 LYS A O 1
ATOM 711 N N . ALA A 1 95 ? -9.902 -9.781 0.747 1.00 91.38 95 ALA A N 1
ATOM 712 C CA . ALA A 1 95 ? -9.364 -9.067 1.899 1.00 91.38 95 ALA A CA 1
ATOM 713 C C . ALA A 1 95 ? -7.817 -9.119 1.929 1.00 91.38 95 ALA A C 1
ATOM 715 O O . ALA A 1 95 ? -7.241 -10.220 1.862 1.00 91.38 95 ALA A O 1
ATOM 716 N N . PRO A 1 96 ? -7.147 -7.963 2.049 1.00 95.12 96 PRO A N 1
ATOM 717 C CA . PRO A 1 96 ? -5.697 -7.861 1.983 1.00 95.12 96 PRO A CA 1
ATOM 718 C C . PRO A 1 96 ? -5.032 -8.454 3.231 1.00 95.12 96 PRO A C 1
ATOM 720 O O . PRO A 1 96 ? -5.522 -8.325 4.350 1.00 95.12 96 PRO A O 1
ATOM 723 N N . LYS A 1 97 ? -3.894 -9.127 3.031 1.00 95.56 97 LYS A N 1
ATOM 724 C CA . LYS A 1 97 ? -3.044 -9.675 4.112 1.00 95.56 97 LYS A CA 1
ATOM 725 C C . LYS A 1 97 ? -1.694 -8.962 4.230 1.00 95.56 97 LYS A C 1
ATOM 727 O O . LYS A 1 97 ? -1.054 -9.016 5.275 1.00 95.56 97 LYS A O 1
ATOM 732 N N . THR A 1 98 ? -1.257 -8.340 3.142 1.00 96.19 98 THR A N 1
ATOM 733 C CA . THR A 1 98 ? 0.050 -7.704 2.941 1.00 96.19 98 THR A CA 1
ATOM 734 C C . THR A 1 98 ? -0.124 -6.543 1.964 1.00 96.19 98 THR A C 1
ATOM 736 O O . THR A 1 98 ? -1.215 -6.381 1.417 1.00 96.19 98 THR A O 1
ATOM 739 N N . SER A 1 99 ? 0.951 -5.804 1.674 1.00 97.88 99 SER A N 1
ATOM 740 C CA . SER A 1 99 ? 0.941 -4.778 0.627 1.00 97.88 99 SER A CA 1
ATOM 741 C C . SER A 1 99 ? 0.412 -5.330 -0.704 1.00 97.88 99 SER A C 1
ATOM 743 O O . SER A 1 99 ? 0.848 -6.394 -1.164 1.00 97.88 99 SER A O 1
ATOM 745 N N . CYS A 1 100 ? -0.543 -4.629 -1.307 1.00 98.06 100 CYS A N 1
ATOM 746 C CA . CYS A 1 100 ? -1.225 -5.019 -2.535 1.00 98.06 100 CYS A CA 1
ATOM 747 C C . CYS A 1 100 ? -1.878 -3.818 -3.227 1.00 98.06 100 CYS A C 1
ATOM 749 O O . CYS A 1 100 ? -2.220 -2.823 -2.598 1.00 98.06 100 CYS A O 1
ATOM 751 N N . LEU A 1 101 ? -2.136 -3.960 -4.520 1.00 98.31 101 LEU A N 1
ATOM 752 C CA . LEU A 1 101 ? -3.077 -3.121 -5.252 1.00 98.31 101 LEU A CA 1
ATOM 753 C C . LEU A 1 101 ? -4.498 -3.671 -5.055 1.00 98.31 101 LEU A C 1
ATOM 755 O O . LEU A 1 101 ? -4.689 -4.890 -5.009 1.00 98.31 101 LEU A O 1
ATOM 759 N N . LEU A 1 102 ? -5.489 -2.791 -4.985 1.00 97.31 102 LEU A N 1
ATOM 760 C CA . LEU A 1 102 ? -6.910 -3.125 -4.915 1.00 97.31 102 LEU A CA 1
ATOM 761 C C . LEU A 1 102 ? -7.581 -2.649 -6.206 1.00 97.31 102 LEU A C 1
ATOM 763 O O . LEU A 1 102 ? -7.499 -1.475 -6.573 1.00 97.31 102 LEU A O 1
ATOM 767 N N . PHE A 1 103 ? -8.161 -3.594 -6.948 1.00 97.06 103 PHE A N 1
ATOM 768 C CA . PHE A 1 103 ? -8.736 -3.346 -8.270 1.00 97.06 103 PHE A CA 1
ATOM 769 C C . PHE A 1 103 ? -9.807 -2.251 -8.211 1.00 97.06 103 PHE A C 1
ATOM 771 O O . PHE A 1 103 ? -10.739 -2.364 -7.430 1.00 97.06 103 PHE A O 1
ATOM 778 N N . ASN A 1 104 ? -9.678 -1.223 -9.056 1.00 95.94 104 ASN A N 1
ATOM 779 C CA . ASN A 1 104 ? -10.546 -0.033 -9.097 1.00 95.94 104 ASN A CA 1
ATOM 780 C C . ASN A 1 104 ? -10.614 0.826 -7.819 1.00 95.94 104 ASN A C 1
ATOM 782 O O . ASN A 1 104 ? -11.388 1.776 -7.797 1.00 95.94 104 ASN A O 1
ATOM 786 N N . GLU A 1 105 ? -9.803 0.549 -6.798 1.00 94.69 105 GLU A N 1
ATOM 787 C CA . GLU A 1 105 ? -9.886 1.253 -5.510 1.00 94.69 105 GLU A CA 1
ATOM 788 C C . GLU A 1 105 ? -8.625 2.072 -5.211 1.00 94.69 105 GLU A C 1
ATOM 790 O O . GLU A 1 105 ? -8.709 3.240 -4.852 1.00 94.69 105 GLU A O 1
ATOM 795 N N . GLY A 1 106 ? -7.440 1.478 -5.367 1.00 96.25 106 GLY A N 1
ATOM 796 C CA . GLY A 1 106 ? -6.185 2.104 -4.951 1.00 96.25 106 GLY A CA 1
ATOM 797 C C . GLY A 1 106 ? -5.182 1.058 -4.500 1.00 96.25 106 GLY A C 1
ATOM 798 O O . GLY A 1 106 ? -5.075 -0.011 -5.106 1.00 96.25 106 GLY A O 1
ATOM 799 N N . PHE A 1 107 ? -4.439 1.329 -3.436 1.00 98.12 107 PHE A N 1
ATOM 800 C CA . PHE A 1 107 ? -3.489 0.370 -2.893 1.00 98.12 107 PHE A CA 1
ATOM 801 C C . PHE A 1 107 ? -3.467 0.361 -1.374 1.00 98.12 107 PHE A C 1
ATOM 803 O O . PHE A 1 107 ? -3.774 1.348 -0.711 1.00 98.12 107 PHE A O 1
ATOM 810 N N . LEU A 1 108 ? -3.046 -0.779 -0.837 1.00 98.31 108 LEU A N 1
ATOM 811 C CA . LEU A 1 108 ? -2.729 -0.958 0.564 1.00 98.31 108 LEU A CA 1
ATOM 812 C C . LEU A 1 108 ? -1.241 -1.263 0.706 1.00 98.31 108 LEU A C 1
ATOM 814 O O . LEU A 1 108 ? -0.713 -2.132 0.011 1.00 98.31 108 LEU A O 1
ATOM 818 N N . VAL A 1 109 ? -0.572 -0.595 1.637 1.00 98.38 109 VAL A N 1
ATOM 819 C CA . VAL A 1 109 ? 0.784 -0.942 2.075 1.00 98.38 109 VAL A CA 1
ATOM 820 C C . VAL A 1 109 ? 0.793 -1.262 3.561 1.00 98.38 109 VAL A C 1
ATOM 822 O O . VAL A 1 109 ? -0.044 -0.779 4.320 1.00 98.38 109 VAL A O 1
ATOM 825 N N . VAL A 1 110 ? 1.733 -2.107 3.969 1.00 97.81 110 VAL A N 1
ATOM 826 C CA . VAL A 1 110 ? 1.994 -2.426 5.374 1.00 97.81 110 VAL A CA 1
ATOM 827 C C . VAL A 1 110 ? 3.399 -1.979 5.758 1.00 97.81 110 VAL A C 1
ATOM 829 O O . VAL A 1 110 ? 4.291 -1.986 4.912 1.00 97.81 110 VAL A O 1
ATOM 832 N N . GLY A 1 111 ? 3.597 -1.634 7.028 1.00 94.81 111 GLY A N 1
ATOM 833 C CA . GLY A 1 111 ? 4.885 -1.213 7.575 1.00 94.81 111 GLY A CA 1
ATOM 834 C C . GLY A 1 111 ? 5.067 -1.667 9.022 1.00 94.81 111 GLY A C 1
ATOM 835 O O . GLY A 1 111 ? 4.103 -2.003 9.719 1.00 94.81 111 GLY A O 1
ATOM 836 N N . ARG A 1 112 ? 6.317 -1.710 9.477 1.00 92.12 112 ARG A N 1
ATOM 837 C CA . ARG A 1 112 ? 6.701 -2.043 10.859 1.00 92.12 112 ARG A CA 1
ATOM 838 C C . ARG A 1 112 ? 6.795 -0.812 11.746 1.00 92.12 112 ARG A C 1
ATOM 840 O O . ARG A 1 112 ? 6.609 -0.948 12.948 1.00 92.12 112 ARG A O 1
ATOM 847 N N . PHE A 1 113 ? 7.043 0.348 11.150 1.00 91.12 113 PHE A N 1
ATOM 848 C CA . PHE A 1 113 ? 7.057 1.664 11.785 1.00 91.12 113 PHE A CA 1
ATOM 849 C C . PHE A 1 113 ? 6.537 2.728 10.793 1.00 91.12 113 PHE A C 1
ATOM 851 O O . PHE A 1 113 ? 6.468 2.452 9.588 1.00 91.12 113 PHE A O 1
ATOM 858 N N . PRO A 1 114 ? 6.158 3.936 11.256 1.00 92.50 114 PRO A N 1
ATOM 859 C CA . PRO A 1 114 ? 5.540 4.971 10.416 1.00 92.50 114 PRO A CA 1
ATOM 860 C C . PRO A 1 114 ? 6.367 5.379 9.188 1.00 92.50 114 PRO A C 1
ATOM 862 O O . PRO A 1 114 ? 5.824 5.496 8.091 1.00 92.50 114 PRO A O 1
ATOM 865 N N . GLY A 1 115 ? 7.684 5.537 9.350 1.00 92.00 115 GLY A N 1
ATOM 866 C CA . GLY A 1 115 ? 8.586 5.902 8.252 1.00 92.00 115 GLY A CA 1
ATOM 867 C C . GLY A 1 115 ? 8.587 4.880 7.112 1.00 92.00 115 GLY A C 1
ATOM 868 O O . GLY A 1 115 ? 8.441 5.252 5.949 1.00 92.00 115 GLY A O 1
ATOM 869 N N . GLU A 1 116 ? 8.654 3.584 7.439 1.00 93.50 116 GLU A N 1
ATOM 870 C CA . GLU A 1 116 ? 8.558 2.507 6.446 1.00 93.50 116 GLU A CA 1
ATOM 871 C C . GLU A 1 116 ? 7.206 2.524 5.730 1.00 93.50 116 GLU A C 1
ATOM 873 O O . GLU A 1 116 ? 7.151 2.331 4.517 1.00 93.50 116 GLU A O 1
ATOM 878 N N . LEU A 1 117 ? 6.117 2.783 6.460 1.00 96.81 117 LEU A N 1
ATOM 879 C CA . LEU A 1 117 ? 4.776 2.830 5.882 1.00 96.81 117 LEU A CA 1
ATOM 880 C C . LEU A 1 117 ? 4.665 3.913 4.801 1.00 96.81 117 LEU A C 1
ATOM 882 O O . LEU A 1 117 ? 4.172 3.647 3.702 1.00 96.81 117 LEU A O 1
ATOM 886 N N . VAL A 1 118 ? 5.149 5.121 5.099 1.00 96.94 118 VAL A N 1
ATOM 887 C CA . VAL A 1 118 ? 5.145 6.247 4.155 1.00 96.94 118 VAL A CA 1
ATOM 888 C C . VAL A 1 118 ? 6.082 5.971 2.978 1.00 96.94 118 VAL A C 1
ATOM 890 O O . VAL A 1 118 ? 5.695 6.183 1.826 1.00 96.94 118 VAL A O 1
ATOM 893 N N . ALA A 1 119 ? 7.283 5.443 3.234 1.00 95.88 119 ALA A N 1
ATOM 894 C CA . ALA A 1 119 ? 8.231 5.080 2.182 1.00 95.88 119 ALA A CA 1
ATOM 895 C C . ALA A 1 119 ? 7.640 4.034 1.223 1.00 95.88 119 ALA A C 1
ATOM 897 O O . ALA A 1 119 ? 7.712 4.202 0.003 1.00 95.88 119 ALA A O 1
ATOM 898 N N . ALA A 1 120 ? 6.982 3.001 1.759 1.00 97.12 120 ALA A N 1
ATOM 899 C CA . ALA A 1 120 ? 6.276 1.999 0.973 1.00 97.12 120 ALA A CA 1
ATOM 900 C C . ALA A 1 120 ? 5.176 2.637 0.109 1.00 97.12 120 ALA A C 1
ATOM 902 O O . ALA A 1 120 ? 5.076 2.336 -1.081 1.00 97.12 120 ALA A O 1
ATOM 903 N N . ALA A 1 121 ? 4.379 3.551 0.664 1.00 98.12 121 ALA A N 1
ATOM 904 C CA . ALA A 1 121 ? 3.315 4.228 -0.076 1.00 98.12 121 ALA A CA 1
ATOM 905 C C . ALA A 1 121 ? 3.853 5.013 -1.283 1.00 98.12 121 ALA A C 1
ATOM 907 O O . ALA A 1 121 ? 3.384 4.841 -2.410 1.00 98.12 121 ALA A O 1
ATOM 908 N N . ILE A 1 122 ? 4.888 5.826 -1.051 1.00 97.44 122 ILE A N 1
ATOM 909 C CA . ILE A 1 122 ? 5.557 6.622 -2.088 1.00 97.44 122 ILE A CA 1
ATOM 910 C C . ILE A 1 122 ? 6.141 5.714 -3.167 1.00 97.44 122 ILE A C 1
ATOM 912 O O . ILE A 1 122 ? 6.010 5.983 -4.364 1.00 97.44 122 ILE A O 1
ATOM 916 N N . LEU A 1 123 ? 6.804 4.640 -2.751 1.00 97.12 123 LEU A N 1
ATOM 917 C CA . LEU A 1 123 ? 7.464 3.728 -3.667 1.00 97.12 123 LEU A CA 1
ATOM 918 C C . LEU A 1 123 ? 6.456 2.968 -4.532 1.00 97.12 123 LEU A C 1
ATOM 920 O O . LEU A 1 123 ? 6.668 2.858 -5.738 1.00 97.12 123 LEU A O 1
ATOM 924 N N . LEU A 1 124 ? 5.337 2.507 -3.967 1.00 97.81 124 LEU A N 1
ATOM 925 C CA . LEU A 1 124 ? 4.303 1.814 -4.736 1.00 97.81 124 LEU A CA 1
ATOM 926 C C . LEU A 1 124 ? 3.623 2.738 -5.757 1.00 97.81 124 LEU A C 1
ATOM 928 O O . LEU A 1 124 ? 3.381 2.325 -6.895 1.00 97.81 124 LEU A O 1
ATOM 932 N N . GLU A 1 125 ? 3.390 4.004 -5.409 1.00 97.75 125 GLU A N 1
ATOM 933 C CA . GLU A 1 125 ? 2.909 5.002 -6.371 1.00 97.75 125 GLU A CA 1
ATOM 934 C C . GLU A 1 125 ? 3.919 5.214 -7.510 1.00 97.75 125 GLU A C 1
ATOM 936 O O . GLU A 1 125 ? 3.544 5.237 -8.685 1.00 97.75 125 GLU A O 1
ATOM 941 N N . LYS A 1 126 ? 5.218 5.301 -7.193 1.00 95.56 126 LYS A N 1
ATOM 942 C CA . LYS A 1 126 ? 6.286 5.405 -8.202 1.00 95.56 126 LYS A CA 1
ATOM 943 C C . LYS A 1 126 ? 6.380 4.158 -9.085 1.00 95.56 126 LYS A C 1
ATOM 945 O O . LYS A 1 126 ? 6.591 4.301 -10.288 1.00 95.56 126 LYS A O 1
ATOM 950 N N . MET A 1 127 ? 6.183 2.960 -8.533 1.00 95.06 127 MET A N 1
ATOM 951 C CA . MET A 1 127 ? 6.114 1.720 -9.318 1.00 95.06 127 MET A CA 1
ATOM 952 C C . MET A 1 127 ? 4.955 1.770 -10.322 1.00 95.06 127 MET A C 1
ATOM 954 O O . MET A 1 127 ? 5.148 1.464 -11.499 1.00 95.06 127 MET A O 1
ATOM 958 N N . CYS A 1 128 ? 3.770 2.218 -9.891 1.00 95.75 128 CYS A N 1
ATOM 959 C CA . CYS A 1 128 ? 2.619 2.390 -10.781 1.00 95.75 128 CYS A CA 1
ATOM 960 C C . CYS A 1 128 ? 2.894 3.451 -11.857 1.00 95.75 128 CYS A C 1
ATOM 962 O O . CYS A 1 128 ? 2.617 3.224 -13.035 1.00 95.75 128 CYS A O 1
ATOM 964 N N . LYS A 1 129 ? 3.504 4.583 -11.478 1.00 94.94 129 LYS A N 1
ATOM 965 C CA . LYS A 1 129 ? 3.931 5.634 -12.413 1.00 94.94 129 LYS A CA 1
ATOM 966 C C . LYS A 1 129 ? 4.867 5.086 -13.484 1.00 94.94 129 LYS A C 1
ATOM 968 O O . LYS A 1 129 ? 4.649 5.350 -14.664 1.00 94.94 129 LYS A O 1
ATOM 973 N N . ALA A 1 130 ? 5.888 4.328 -13.088 1.00 92.56 130 ALA A N 1
ATOM 974 C CA . ALA A 1 130 ? 6.838 3.732 -14.019 1.00 92.56 130 ALA A CA 1
ATOM 975 C C . ALA A 1 130 ? 6.121 2.818 -15.021 1.00 92.56 130 ALA A C 1
ATOM 977 O O . ALA A 1 130 ? 6.286 2.991 -16.226 1.00 92.56 130 ALA A O 1
ATOM 978 N N . GLU A 1 131 ? 5.264 1.908 -14.548 1.00 91.88 131 GLU A N 1
ATOM 979 C CA . GLU A 1 131 ? 4.493 1.000 -15.407 1.00 91.88 131 GLU A CA 1
ATOM 980 C C . GLU A 1 131 ? 3.577 1.756 -16.390 1.00 91.88 131 GLU A C 1
ATOM 982 O O . GLU A 1 131 ? 3.554 1.424 -17.578 1.00 91.88 131 GLU A O 1
ATOM 987 N N . ILE A 1 132 ? 2.884 2.815 -15.955 1.00 91.62 132 ILE A N 1
ATOM 988 C CA . ILE A 1 132 ? 2.043 3.643 -16.838 1.00 91.62 132 ILE A CA 1
ATOM 989 C C . ILE A 1 132 ? 2.878 4.384 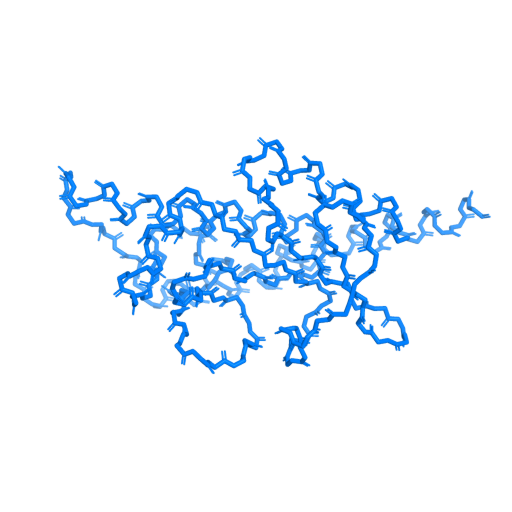-17.887 1.00 91.62 132 ILE A C 1
ATOM 991 O O . ILE A 1 132 ? 2.564 4.322 -19.079 1.00 91.62 132 ILE A O 1
ATOM 995 N N . LEU A 1 133 ? 3.952 5.059 -17.472 1.00 89.75 133 LEU A N 1
ATOM 996 C CA . LEU A 1 133 ? 4.782 5.860 -18.375 1.00 89.75 133 LEU A CA 1
ATOM 997 C C . LEU A 1 133 ? 5.599 4.998 -19.340 1.00 89.75 133 LEU A C 1
ATOM 999 O O . LEU A 1 133 ? 5.840 5.412 -20.473 1.00 89.75 133 LEU A O 1
ATOM 1003 N N . SER A 1 134 ? 5.958 3.777 -18.943 1.00 87.12 134 SER A N 1
ATOM 1004 C CA . SER A 1 134 ? 6.694 2.851 -19.803 1.00 87.12 134 SER A CA 1
ATOM 1005 C C . SER A 1 134 ? 5.948 2.515 -21.089 1.00 87.12 134 SER A C 1
ATOM 1007 O O . SER A 1 134 ? 6.567 2.410 -22.140 1.00 87.12 134 SER A O 1
ATOM 1009 N N . LYS A 1 135 ? 4.610 2.484 -21.071 1.00 78.75 135 LYS A N 1
ATOM 1010 C CA . LYS A 1 135 ? 3.817 2.257 -22.290 1.00 78.75 135 LYS A CA 1
ATOM 1011 C C . LYS A 1 135 ? 4.117 3.265 -23.403 1.00 78.75 135 LYS A C 1
ATOM 1013 O O . LYS A 1 135 ? 3.891 2.945 -24.562 1.00 78.75 135 LYS A O 1
ATOM 1018 N N . LYS A 1 136 ? 4.603 4.463 -23.056 1.00 79.62 136 LYS A N 1
ATOM 1019 C CA . LYS A 1 136 ? 4.952 5.525 -24.009 1.00 79.62 136 LYS A CA 1
ATOM 1020 C C . LYS A 1 136 ? 6.419 5.495 -24.452 1.00 79.62 136 LYS A C 1
ATOM 1022 O O . LYS A 1 136 ? 6.730 6.077 -25.480 1.00 79.62 136 LYS A O 1
ATOM 1027 N N . ILE A 1 137 ? 7.306 4.866 -23.678 1.00 77.56 137 ILE A N 1
ATOM 1028 C CA . ILE A 1 137 ? 8.769 4.971 -23.845 1.00 77.56 137 ILE A CA 1
ATOM 1029 C C . ILE A 1 137 ? 9.395 3.626 -24.259 1.00 77.56 137 ILE A C 1
ATOM 1031 O O . ILE A 1 137 ? 10.369 3.600 -25.001 1.00 77.56 137 ILE A O 1
ATOM 1035 N N . GLY A 1 138 ? 8.844 2.498 -23.801 1.00 75.50 138 GLY A N 1
ATOM 1036 C CA . GLY A 1 138 ? 9.375 1.156 -24.049 1.00 75.50 138 GLY A CA 1
ATOM 1037 C C . GLY A 1 138 ? 9.135 0.189 -22.883 1.00 75.50 138 GLY A C 1
ATOM 1038 O O . GLY A 1 138 ? 8.598 0.550 -21.839 1.00 75.50 138 GLY A O 1
ATOM 1039 N N . LYS A 1 139 ? 9.530 -1.082 -23.036 1.00 76.00 139 LYS A N 1
ATOM 1040 C CA . LYS A 1 139 ? 9.342 -2.100 -21.983 1.00 76.00 139 LYS A CA 1
ATOM 1041 C C . LYS A 1 139 ? 10.262 -1.840 -20.780 1.00 76.00 139 LYS A C 1
ATOM 1043 O O . LYS A 1 139 ? 11.468 -1.698 -20.947 1.00 76.00 139 LYS A O 1
ATOM 1048 N N . ILE A 1 140 ? 9.711 -1.880 -19.564 1.00 79.25 140 ILE A N 1
ATOM 1049 C CA . ILE A 1 140 ? 10.505 -1.854 -18.323 1.00 79.25 140 ILE A CA 1
ATOM 1050 C C . ILE A 1 140 ? 11.313 -3.145 -18.195 1.00 79.25 140 ILE A C 1
ATOM 1052 O O . ILE A 1 140 ? 10.752 -4.244 -18.255 1.00 79.25 140 ILE A O 1
ATOM 1056 N N . ARG A 1 141 ? 12.618 -3.018 -17.933 1.00 81.25 141 ARG A N 1
ATOM 1057 C CA . ARG A 1 141 ? 13.455 -4.145 -17.517 1.00 81.25 141 ARG A CA 1
ATOM 1058 C C . ARG A 1 141 ? 13.187 -4.445 -16.044 1.00 81.25 141 ARG A C 1
ATOM 1060 O O . ARG A 1 141 ? 13.527 -3.663 -15.167 1.00 81.25 141 ARG A O 1
ATOM 1067 N N . ARG A 1 142 ? 12.529 -5.571 -15.791 1.00 86.56 142 ARG A N 1
ATOM 1068 C CA . ARG A 1 142 ? 12.196 -6.034 -14.439 1.00 86.56 142 ARG A CA 1
ATOM 1069 C C . ARG A 1 142 ? 13.400 -6.706 -13.798 1.00 86.56 142 ARG A C 1
ATOM 1071 O O . ARG A 1 142 ? 14.194 -7.338 -14.500 1.00 86.56 142 ARG A O 1
ATOM 1078 N N . LEU A 1 143 ? 13.488 -6.628 -12.475 1.00 82.56 143 LEU A N 1
ATOM 1079 C CA . LEU A 1 143 ? 14.492 -7.384 -11.742 1.00 82.56 143 LEU A CA 1
ATOM 1080 C C . LEU A 1 143 ? 14.167 -8.891 -11.771 1.00 82.56 143 LEU A C 1
ATOM 1082 O O . LEU A 1 143 ? 13.003 -9.283 -11.613 1.00 82.56 143 LEU A O 1
ATOM 1086 N N . PRO A 1 144 ? 15.176 -9.757 -11.964 1.00 83.38 144 PRO A N 1
ATOM 1087 C CA . PRO A 1 144 ? 15.039 -11.195 -11.781 1.00 83.38 144 PRO A CA 1
ATOM 1088 C C . PRO A 1 144 ? 14.550 -11.531 -10.368 1.00 83.38 144 PRO A C 1
ATOM 1090 O O . PRO A 1 144 ? 15.038 -10.981 -9.383 1.00 83.38 144 PRO A O 1
ATOM 1093 N N . ALA A 1 145 ? 13.635 -12.497 -10.254 1.00 82.88 145 ALA A N 1
ATOM 1094 C CA . ALA A 1 145 ? 13.034 -12.865 -8.969 1.00 82.88 145 ALA A CA 1
ATOM 1095 C C . ALA A 1 145 ? 14.064 -13.312 -7.913 1.00 82.88 145 ALA A C 1
ATOM 1097 O O . ALA A 1 145 ? 13.858 -13.069 -6.727 1.00 82.88 145 ALA A O 1
ATOM 1098 N N . PHE A 1 146 ? 15.165 -13.930 -8.349 1.00 83.44 146 PHE A N 1
ATOM 1099 C CA . PHE A 1 146 ? 16.268 -14.333 -7.478 1.00 83.44 146 PHE A CA 1
ATOM 1100 C C . PHE A 1 146 ? 16.957 -13.131 -6.818 1.00 83.44 146 PHE A C 1
ATOM 1102 O O . PHE A 1 146 ? 17.097 -13.110 -5.598 1.00 83.44 146 PHE A O 1
ATOM 1109 N N . LEU A 1 147 ? 17.295 -12.097 -7.598 1.00 82.31 147 LEU A N 1
ATOM 1110 C CA . LEU A 1 147 ? 17.862 -10.861 -7.053 1.00 82.31 147 LEU A CA 1
ATOM 1111 C C . LEU A 1 147 ? 16.873 -10.195 -6.098 1.00 82.31 147 LEU A C 1
ATOM 1113 O O . LEU A 1 147 ? 17.244 -9.838 -4.985 1.00 82.31 147 LEU A O 1
ATOM 1117 N N . CYS A 1 148 ? 15.584 -10.155 -6.454 1.00 84.12 148 CYS A N 1
ATOM 1118 C CA . CYS A 1 148 ? 14.581 -9.604 -5.548 1.00 84.12 148 CYS A CA 1
ATOM 1119 C C . CYS A 1 148 ? 14.501 -10.338 -4.201 1.00 84.12 148 CYS A C 1
ATOM 1121 O O . CYS A 1 148 ? 14.190 -9.720 -3.184 1.00 84.12 148 CYS A O 1
ATOM 1123 N N . ALA A 1 149 ? 14.735 -11.652 -4.185 1.00 82.31 149 ALA A N 1
ATOM 1124 C CA . ALA A 1 149 ? 14.734 -12.434 -2.954 1.00 82.31 149 ALA A CA 1
ATOM 1125 C C . ALA A 1 149 ? 15.946 -12.107 -2.068 1.00 82.31 149 ALA A C 1
ATOM 1127 O O . ALA A 1 149 ? 15.781 -11.982 -0.853 1.00 82.31 149 ALA A O 1
ATOM 1128 N N . ILE A 1 150 ? 17.129 -11.923 -2.666 1.00 84.94 150 ILE A N 1
ATOM 1129 C CA . ILE A 1 150 ? 18.348 -11.511 -1.952 1.00 84.94 150 ILE A CA 1
ATOM 1130 C C . ILE A 1 150 ? 18.160 -10.122 -1.344 1.00 84.94 150 ILE A C 1
ATOM 1132 O O . ILE A 1 150 ? 18.343 -9.962 -0.137 1.00 84.94 150 ILE A O 1
ATOM 1136 N N . GLU A 1 151 ? 17.709 -9.154 -2.143 1.00 83.81 151 GLU A N 1
ATOM 1137 C CA . GLU A 1 151 ? 17.465 -7.781 -1.687 1.00 83.81 151 GLU A CA 1
ATOM 1138 C C . GLU A 1 151 ? 16.455 -7.741 -0.538 1.00 83.81 151 GLU A C 1
ATOM 1140 O O . GLU A 1 151 ? 16.678 -7.122 0.506 1.00 83.81 151 GLU A O 1
ATOM 1145 N N . ARG A 1 152 ? 15.355 -8.493 -0.670 1.00 81.38 152 ARG A N 1
ATOM 1146 C CA . ARG A 1 152 ? 14.356 -8.595 0.395 1.00 81.38 152 ARG A CA 1
ATOM 1147 C C . ARG A 1 152 ? 14.948 -9.172 1.678 1.00 81.38 152 ARG A C 1
ATOM 1149 O O . ARG A 1 152 ? 14.620 -8.701 2.768 1.00 81.38 152 ARG A O 1
ATOM 1156 N N . LEU A 1 153 ? 15.795 -10.193 1.571 1.00 82.62 153 LEU A N 1
ATOM 1157 C CA . LEU A 1 153 ? 16.433 -10.815 2.727 1.00 82.62 153 LEU A CA 1
ATOM 1158 C C . LEU A 1 153 ? 17.412 -9.853 3.413 1.00 82.62 153 LEU A C 1
ATOM 1160 O O . LEU A 1 153 ? 17.387 -9.745 4.642 1.00 82.62 153 LEU A O 1
ATOM 1164 N N . ALA A 1 154 ? 18.230 -9.141 2.636 1.00 78.25 154 ALA A N 1
ATOM 1165 C CA . ALA A 1 154 ? 19.169 -8.142 3.137 1.00 78.25 154 ALA A CA 1
ATOM 1166 C C . ALA A 1 154 ? 18.435 -7.014 3.877 1.00 78.25 154 ALA A C 1
ATOM 1168 O O . ALA A 1 154 ? 18.784 -6.688 5.015 1.00 78.25 154 ALA A O 1
ATOM 1169 N N . TYR A 1 155 ? 17.348 -6.501 3.298 1.00 77.81 155 TYR A N 1
ATOM 1170 C CA . TYR A 1 155 ? 16.519 -5.473 3.924 1.00 77.81 155 TYR A CA 1
ATOM 1171 C C . TYR A 1 155 ? 15.905 -5.931 5.253 1.00 77.81 155 TYR A C 1
ATOM 1173 O O . TYR A 1 155 ? 15.953 -5.207 6.250 1.00 77.81 155 TYR A O 1
ATOM 1181 N N . LEU A 1 156 ? 15.351 -7.149 5.301 1.00 78.25 156 LEU A N 1
ATOM 1182 C CA . LEU A 1 156 ? 14.756 -7.694 6.524 1.00 78.25 156 LEU A CA 1
ATOM 1183 C C . LEU A 1 156 ? 15.792 -7.926 7.634 1.00 78.25 156 LEU A C 1
ATOM 1185 O O . LEU A 1 156 ? 15.466 -7.715 8.801 1.00 78.25 156 LEU A O 1
ATOM 1189 N N . LYS A 1 157 ? 17.013 -8.357 7.290 1.00 74.31 157 LYS A N 1
ATOM 1190 C CA . LYS A 1 157 ? 18.056 -8.684 8.275 1.00 74.31 157 LYS A CA 1
ATOM 1191 C C . LYS A 1 157 ? 18.838 -7.471 8.773 1.00 74.31 157 LYS A C 1
ATOM 1193 O O . LYS A 1 157 ? 19.114 -7.395 9.966 1.00 74.31 157 LYS A O 1
ATOM 1198 N N . ILE A 1 158 ? 19.222 -6.569 7.874 1.00 70.62 158 ILE A N 1
ATOM 1199 C CA . ILE A 1 158 ? 20.237 -5.543 8.153 1.00 70.62 158 ILE A CA 1
ATOM 1200 C C . ILE A 1 158 ? 19.571 -4.192 8.409 1.00 70.62 158 ILE A C 1
ATOM 1202 O O . ILE A 1 158 ? 19.726 -3.609 9.479 1.00 70.62 158 ILE A O 1
ATOM 1206 N N . TYR A 1 159 ? 18.790 -3.714 7.442 1.00 64.25 159 TYR A N 1
ATOM 1207 C CA . TYR A 1 159 ? 18.281 -2.341 7.454 1.00 64.25 159 TYR A CA 1
ATOM 1208 C C . TYR A 1 159 ? 17.072 -2.180 8.354 1.00 64.25 159 TYR A C 1
ATOM 1210 O O . TYR A 1 159 ? 17.056 -1.334 9.245 1.00 64.25 159 TYR A O 1
ATOM 1218 N N . SER A 1 160 ? 16.089 -3.061 8.192 1.00 65.25 160 SER A N 1
ATOM 1219 C CA . SER A 1 160 ? 14.893 -3.004 9.013 1.00 65.25 160 SER A CA 1
ATOM 1220 C C . SER A 1 160 ? 15.181 -3.087 10.494 1.00 65.25 160 SER A C 1
ATOM 1222 O O . SER A 1 160 ? 14.466 -2.461 11.271 1.00 65.25 160 SER A O 1
ATOM 1224 N N . LYS A 1 161 ? 16.080 -3.993 10.885 1.00 70.94 161 LYS A N 1
ATOM 1225 C CA . LYS A 1 161 ? 16.284 -4.288 12.295 1.00 70.94 161 LYS A CA 1
ATOM 1226 C C . LYS A 1 161 ? 16.832 -3.039 12.976 1.00 70.94 161 LYS A C 1
ATOM 1228 O O . LYS A 1 161 ? 16.263 -2.609 13.967 1.00 70.94 161 LYS A O 1
ATOM 1233 N N . LYS A 1 162 ? 17.812 -2.396 12.337 1.00 69.75 162 LYS A N 1
ATOM 1234 C CA . LYS A 1 162 ? 18.429 -1.156 12.802 1.00 69.75 162 LYS A CA 1
ATOM 1235 C C . LYS A 1 162 ? 17.454 0.024 12.828 1.00 69.75 162 LYS A C 1
ATOM 1237 O O . LYS A 1 162 ? 17.387 0.734 13.822 1.00 69.75 162 LYS A O 1
ATOM 1242 N N . GLU A 1 163 ? 16.661 0.227 11.774 1.00 74.31 163 GLU A N 1
ATOM 1243 C CA . GLU A 1 163 ? 15.677 1.323 11.750 1.00 74.31 163 GLU A CA 1
ATOM 1244 C C . GLU A 1 163 ? 14.545 1.112 12.757 1.00 74.31 163 GLU A C 1
ATOM 1246 O O . GLU A 1 163 ? 14.104 2.061 13.404 1.00 74.31 163 GLU A O 1
ATOM 1251 N N . LYS A 1 164 ? 14.110 -0.139 12.941 1.00 75.19 164 LYS A N 1
ATOM 1252 C CA . LYS A 1 164 ? 13.122 -0.479 13.961 1.00 75.19 164 LYS A CA 1
ATOM 1253 C C . LYS A 1 164 ? 13.689 -0.303 15.369 1.00 75.19 164 LYS A C 1
ATOM 1255 O O . LYS A 1 164 ? 12.997 0.248 16.209 1.00 75.19 164 LYS A O 1
ATOM 1260 N N . GLU A 1 165 ? 14.922 -0.730 15.624 1.00 76.56 165 GLU A N 1
ATOM 1261 C CA . GLU A 1 165 ? 15.59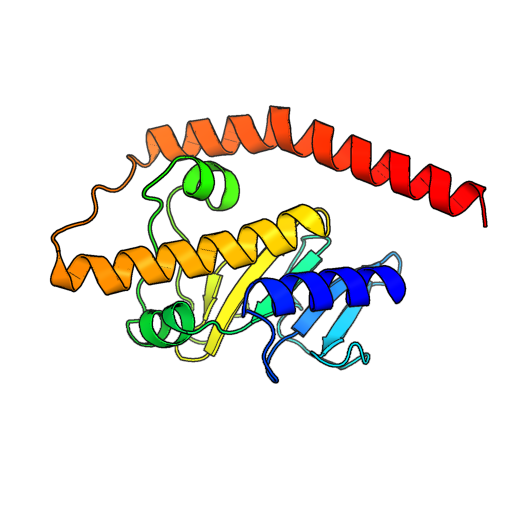7 -0.521 16.912 1.00 76.56 165 GLU A CA 1
ATOM 1262 C C . GLU A 1 165 ? 15.730 0.971 17.231 1.00 76.56 165 GLU A C 1
ATOM 1264 O O . GLU A 1 165 ? 15.382 1.382 18.334 1.00 76.56 165 GLU A O 1
ATOM 1269 N N . ASN A 1 166 ? 16.121 1.793 16.253 1.00 76.38 166 ASN A N 1
ATOM 1270 C CA . ASN A 1 166 ? 16.169 3.248 16.409 1.00 76.38 166 ASN A CA 1
ATOM 1271 C C . ASN A 1 166 ? 14.788 3.838 16.730 1.00 76.38 166 ASN A C 1
ATOM 1273 O O . ASN A 1 166 ? 14.670 4.696 17.602 1.00 76.38 166 ASN A O 1
ATOM 1277 N N . TYR A 1 167 ? 13.741 3.374 16.043 1.00 76.94 167 TYR A N 1
ATOM 1278 C CA . TYR A 1 167 ? 12.368 3.796 16.312 1.00 76.94 167 TYR A CA 1
ATOM 1279 C C . TYR A 1 167 ? 11.894 3.368 17.708 1.00 76.94 167 TYR A C 1
ATOM 1281 O O . TYR A 1 167 ? 11.364 4.190 18.452 1.00 76.94 167 TYR A O 1
ATOM 1289 N N . ASP A 1 168 ? 12.111 2.106 18.086 1.00 78.56 168 ASP A N 1
ATOM 1290 C CA . ASP A 1 168 ? 11.725 1.564 19.389 1.00 78.56 168 ASP A CA 1
ATOM 1291 C C . ASP A 1 168 ? 12.491 2.276 20.522 1.00 78.56 168 ASP A C 1
ATOM 1293 O O . ASP A 1 168 ? 11.917 2.558 21.573 1.00 78.56 168 ASP A O 1
ATOM 1297 N N . GLN A 1 169 ? 13.764 2.626 20.309 1.00 74.56 169 GLN A N 1
ATOM 1298 C CA . GLN A 1 169 ? 14.569 3.388 21.263 1.00 74.56 169 GLN A CA 1
ATOM 1299 C C . GLN A 1 169 ? 14.110 4.845 21.374 1.00 74.56 169 GLN A C 1
ATOM 1301 O O . GLN A 1 169 ? 13.906 5.322 22.488 1.00 74.56 169 GLN A O 1
ATOM 1306 N N . GLY A 1 170 ? 13.868 5.530 20.252 1.00 70.81 170 GLY A N 1
ATOM 1307 C CA . GLY A 1 170 ? 13.316 6.889 20.256 1.00 70.81 170 GLY A CA 1
ATOM 1308 C C . GLY A 1 170 ? 11.938 6.956 20.918 1.00 70.81 170 GLY A C 1
ATOM 1309 O O . GLY A 1 170 ? 11.652 7.882 21.672 1.00 70.81 170 GLY A O 1
ATOM 1310 N N . ARG A 1 171 ? 11.110 5.925 20.716 1.00 69.50 171 ARG A N 1
ATOM 1311 C CA . ARG A 1 171 ? 9.818 5.791 21.388 1.00 69.50 171 ARG A CA 1
ATOM 1312 C C . ARG A 1 171 ? 9.964 5.630 22.904 1.00 69.50 171 ARG A C 1
ATOM 1314 O O . ARG A 1 171 ? 9.240 6.296 23.631 1.00 69.50 171 ARG A O 1
ATOM 1321 N N . ARG A 1 172 ? 10.883 4.781 23.380 1.00 69.88 172 ARG A N 1
ATOM 1322 C CA . ARG A 1 172 ? 11.127 4.588 24.824 1.00 69.88 172 ARG A CA 1
ATOM 1323 C C . ARG A 1 172 ? 11.607 5.863 25.514 1.00 69.88 172 ARG A C 1
ATOM 1325 O O . ARG A 1 172 ? 11.196 6.111 26.636 1.00 69.88 172 ARG A O 1
ATOM 1332 N N . VAL A 1 173 ? 12.451 6.658 24.852 1.00 66.06 173 VAL A N 1
ATOM 1333 C CA . VAL A 1 173 ? 12.899 7.961 25.377 1.00 66.06 173 VAL A CA 1
ATOM 1334 C C . VAL A 1 173 ? 11.711 8.924 25.484 1.00 66.06 173 VAL A C 1
ATOM 1336 O O . VAL A 1 173 ? 11.463 9.466 26.552 1.00 66.06 173 VAL A O 1
ATOM 1339 N N . ALA A 1 174 ? 10.890 9.034 24.435 1.00 61.44 174 ALA A N 1
ATOM 1340 C CA . ALA A 1 174 ? 9.695 9.884 24.448 1.00 61.44 174 ALA A CA 1
ATOM 1341 C C . ALA A 1 174 ? 8.601 9.439 25.446 1.00 61.44 174 ALA A C 1
ATOM 1343 O O . ALA A 1 174 ? 7.761 10.245 25.839 1.00 61.44 174 ALA A O 1
ATOM 1344 N N . GLU A 1 175 ? 8.571 8.156 25.821 1.00 62.66 175 GLU A N 1
ATOM 1345 C CA . GLU A 1 175 ? 7.700 7.619 26.878 1.00 62.66 175 GLU A CA 1
ATOM 1346 C C . GLU A 1 175 ? 8.282 7.828 28.291 1.00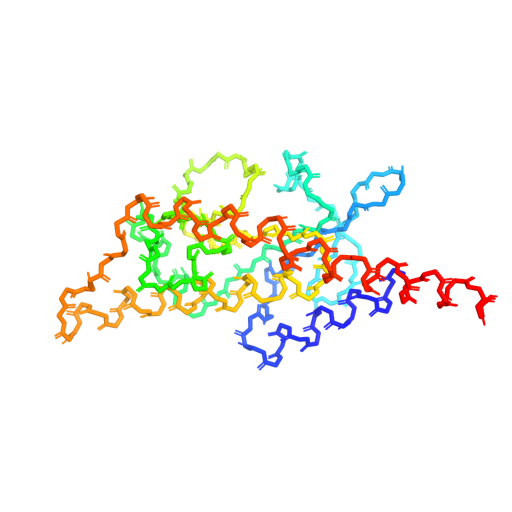 62.66 175 GLU A C 1
ATOM 1348 O O . GLU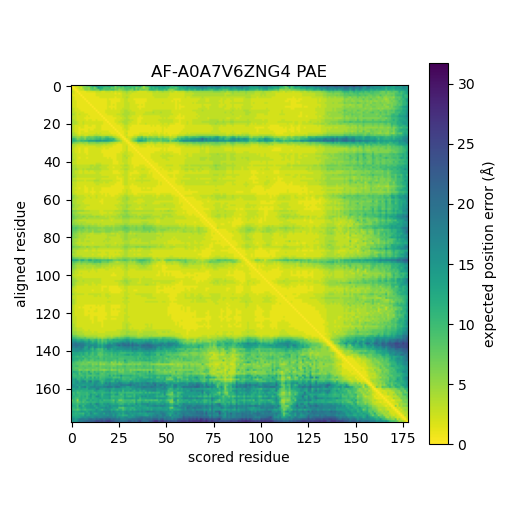 A 1 175 ? 7.520 7.767 29.246 1.00 62.66 175 GLU A O 1
ATOM 1353 N N . ALA A 1 176 ? 9.593 8.063 28.434 1.00 62.56 176 ALA A N 1
ATOM 1354 C CA . ALA A 1 176 ? 10.251 8.340 29.717 1.00 62.56 176 ALA A CA 1
ATOM 1355 C C . ALA A 1 176 ? 10.284 9.839 30.075 1.00 62.56 176 ALA A C 1
ATOM 1357 O O . ALA A 1 176 ? 10.395 10.178 31.250 1.00 62.56 176 ALA A O 1
ATOM 1358 N N . ASP A 1 177 ? 10.180 10.714 29.070 1.00 53.94 177 ASP A N 1
ATOM 1359 C CA . ASP A 1 177 ? 10.134 12.176 29.221 1.00 53.94 177 ASP A CA 1
ATOM 1360 C C . ASP A 1 177 ? 8.697 12.734 29.401 1.00 53.94 177 ASP A C 1
ATOM 1362 O O . ASP A 1 177 ? 8.512 13.950 29.473 1.00 53.94 177 ASP A O 1
ATOM 1366 N N . ASN A 1 178 ? 7.683 11.859 29.452 1.00 47.84 178 ASN A N 1
ATOM 1367 C CA . ASN A 1 178 ? 6.257 12.164 29.670 1.00 47.84 178 ASN A CA 1
ATOM 1368 C C . ASN A 1 178 ? 5.771 11.578 30.999 1.00 47.84 178 ASN A C 1
ATOM 1370 O O . ASN A 1 178 ? 4.820 12.157 31.570 1.00 47.84 178 ASN A O 1
#

Secondary structure (DSSP, 8-state):
-HHHHHHHHHHHHHTT---TT-EEEEEETTEEEEEETTS-EE--STTTT--SSEEEEE--HHHHHHHTTT-PEEP-SHHHHHHHTTEEPEESSPPPSSSEEETTTEEEEEESSHHHHHHHHHHHHHHHHHHHHHHHH----PPPHHHHHHHHHHIIIIIHHHHHHHHHHHHHHHHH--

Nearest PDB structures (foldseek):
  1e4a-assembly1_P  TM=8.159E-01  e=9.456E-09  Escherichia coli
  1e4c-assembly1_P  TM=8.034E-01  e=8.389E-09  Escherichia coli
  1e47-assembly1_P  TM=8.047E-01  e=1.721E-08  Escherichia coli
  1e4b-assembly1_P  TM=8.060E-01  e=3.132E-08  Escherichia coli
  8ix6-assembly1_A  TM=7.358E-01  e=1.138E-06  Bradyrhizobium sp. WSM3983

Solvent-accessible surface area (backbone atoms only — not comparable to full-atom values): 9500 Å² total; per-residue (Å²): 109,70,70,59,49,50,52,51,49,52,54,28,47,77,68,65,38,61,34,88,77,16,34,41,35,42,51,58,97,90,47,77,49,34,24,41,63,86,65,46,80,51,90,71,73,70,57,70,62,44,79,56,43,25,36,38,36,32,44,35,79,38,25,43,58,43,20,64,70,60,53,59,47,60,19,60,49,66,70,44,7,36,76,54,25,51,46,35,48,43,36,78,96,58,83,45,60,62,54,26,33,30,50,74,66,12,35,37,35,49,15,84,47,73,67,52,31,52,50,44,48,56,48,53,36,49,45,26,38,51,62,62,54,24,79,81,78,49,86,79,72,63,58,56,60,68,58,16,51,51,39,26,49,48,33,61,65,54,52,46,48,53,56,48,49,52,50,56,50,55,49,52,51,62,64,70,77,107